Protein AF-A0AA96YU69-F1 (afdb_monomer)

Mean predicted aligned error: 9.38 Å

Sequence (196 aa):
MRDDTDQAVTHAESVKDAFNSPFHPFVLASTSIGQEGLDFHTWCHAVMHWNLPSNPVDLEQREGRVHRYKGHAVRKNIAEYYGLSALHSLAESADPWAQLFALAASQRKAGQSDLIPYWIFEEGTSRVERRVPILPYSKESIKFKRLKRELALYRIVFGQPRQEDLLFGLKHSGDESLTDMAQCLISLEPPKCDAP

pLDDT: mean 82.42, std 12.68, range [49.28, 96.12]

Foldseek 3Di:
DVVVVVVVVVVLVVQLVQCLDPHDDVDDDDDPVSQPDAANQNNDQEDECADDDQALVVVVSSLVSNQDWQGPQLVQLLCVQCPCVQCPPPDPPDDPVVSSQVVQQVPDDPPDDPCPSGRPDPNGDGHRHYHYDDDPPDPVVVSVVVSVVNNVLLVQLPPPPPSVVSSVVVVPVPPDPPVVCVVVDDDPDDPDPPDD

Solvent-accessible surface area (backbone atoms only — not comparable to full-atom values): 12004 Å² total; per-residue (Å²): 118,72,65,65,53,55,54,53,51,54,51,52,51,51,53,50,55,34,38,53,37,102,48,74,50,92,73,86,87,82,62,86,88,71,68,76,92,64,73,40,12,67,63,31,35,70,48,74,44,87,71,81,67,95,46,41,64,60,48,52,58,61,49,46,25,32,66,36,80,61,12,27,24,34,50,50,7,51,48,65,63,55,44,72,74,74,52,74,82,60,56,99,85,58,62,68,64,61,54,53,52,51,54,47,46,71,67,55,58,91,92,60,63,84,48,47,47,45,64,46,48,77,69,48,89,53,56,77,43,80,44,64,88,68,58,86,95,38,72,60,49,58,51,49,56,51,41,55,52,51,35,54,54,50,62,69,39,55,93,47,85,66,39,67,62,53,52,53,51,55,71,70,64,54,92,63,57,75,71,66,56,60,75,75,53,87,80,81,70,76,78,81,77,79,77,133

Secondary structure (DSSP, 8-state):
--HHHHHHHHHHHHHHHHHTSSSS-S-----GGG-SS---TTT--EEE-SS--SSHHHHHHHHTTTS-TT-HHHHHHHHHHHTGGGGTT--TTS-HHHHHHHHHHHTPPTT--TTTTTT---SSS---EEE--PPTT-HHHHHHHHHHHHHHHHHHHTT-TTHHHHHHHHHHS-S--HHHHGGGS---PPPP----

Structure (mmCIF, N/CA/C/O backbone):
data_AF-A0AA96YU69-F1
#
_entry.id   AF-A0AA96YU69-F1
#
loop_
_atom_site.group_PDB
_atom_site.id
_atom_site.type_symbol
_atom_site.label_atom_id
_atom_site.label_alt_id
_atom_site.label_comp_id
_atom_site.label_asym_id
_atom_site.label_entity_id
_atom_site.label_seq_id
_atom_site.pdbx_PDB_ins_code
_atom_site.Cartn_x
_atom_site.Cartn_y
_atom_site.Cartn_z
_atom_site.occupancy
_atom_site.B_iso_or_equiv
_atom_site.auth_seq_id
_atom_site.auth_comp_id
_atom_site.auth_asym_id
_atom_site.auth_atom_id
_atom_site.pdbx_PDB_model_num
ATOM 1 N N . MET A 1 1 ? -9.899 32.865 8.691 1.00 49.81 1 MET A N 1
ATOM 2 C CA . MET A 1 1 ? -10.613 31.571 8.591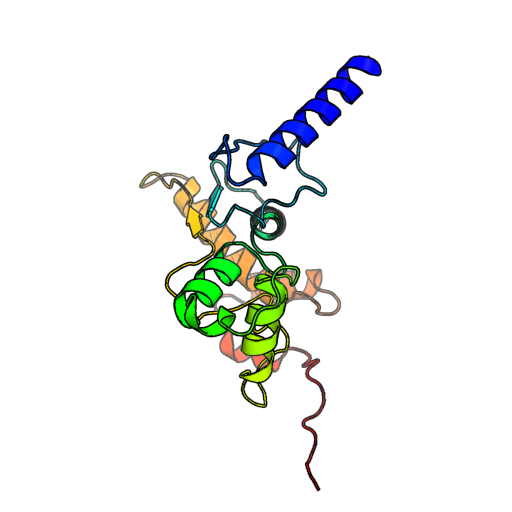 1.00 49.81 1 MET A CA 1
ATOM 3 C C . MET A 1 1 ? -10.432 30.862 7.253 1.00 49.81 1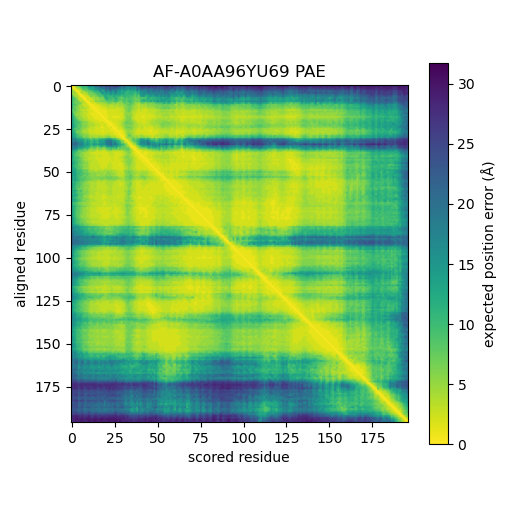 MET A C 1
ATOM 5 O O . MET A 1 1 ? -10.244 29.662 7.314 1.00 49.81 1 MET A O 1
ATOM 9 N N . ARG A 1 2 ? -10.455 31.529 6.081 1.00 52.56 2 ARG A N 1
ATOM 10 C CA . ARG A 1 2 ? -10.085 30.885 4.795 1.00 52.56 2 ARG A CA 1
ATOM 11 C C . ARG A 1 2 ? -8.563 30.674 4.641 1.00 52.56 2 ARG A C 1
ATOM 13 O O . ARG A 1 2 ? -8.152 29.593 4.253 1.00 52.56 2 ARG A O 1
ATOM 20 N N . ASP A 1 3 ? -7.748 31.647 5.059 1.00 60.41 3 ASP A N 1
ATOM 21 C CA . ASP A 1 3 ? -6.273 31.563 4.972 1.00 60.41 3 ASP A CA 1
ATOM 22 C C . ASP A 1 3 ? -5.646 30.437 5.812 1.00 60.41 3 ASP A C 1
ATOM 24 O O . ASP A 1 3 ? -4.722 29.766 5.360 1.00 60.41 3 ASP A O 1
ATOM 28 N N . ASP A 1 4 ? -6.154 30.188 7.026 1.00 62.59 4 ASP A N 1
ATOM 29 C CA . ASP A 1 4 ? -5.577 29.171 7.923 1.00 62.59 4 ASP A CA 1
ATOM 30 C C . ASP A 1 4 ? -5.745 27.746 7.373 1.00 62.59 4 ASP A C 1
ATOM 32 O O . ASP A 1 4 ? -4.950 26.854 7.669 1.00 62.59 4 ASP A O 1
ATOM 36 N N . THR A 1 5 ? -6.790 27.520 6.569 1.00 62.53 5 THR A N 1
ATOM 37 C CA . THR A 1 5 ? -7.060 26.207 5.970 1.00 62.53 5 THR A CA 1
ATOM 38 C C . THR A 1 5 ? -6.148 25.960 4.772 1.00 62.53 5 THR A C 1
ATOM 40 O O . THR A 1 5 ? -5.567 24.882 4.670 1.00 62.53 5 THR A O 1
ATOM 43 N N . ASP A 1 6 ? -5.937 26.972 3.927 1.00 62.59 6 ASP A N 1
ATOM 44 C CA . ASP A 1 6 ? -5.046 26.875 2.764 1.00 62.59 6 ASP A CA 1
ATOM 45 C C . ASP A 1 6 ? -3.573 26.709 3.174 1.00 62.59 6 ASP A C 1
ATOM 47 O O . ASP A 1 6 ? -2.840 25.911 2.580 1.00 62.59 6 ASP A O 1
ATOM 51 N N . GLN A 1 7 ? -3.135 27.377 4.247 1.00 64.88 7 GLN A N 1
ATOM 52 C CA . GLN A 1 7 ? -1.785 27.181 4.791 1.00 64.88 7 GLN A CA 1
ATOM 53 C C . GLN A 1 7 ? -1.576 25.762 5.338 1.00 64.88 7 GLN A C 1
ATOM 55 O O . GLN A 1 7 ? -0.525 25.157 5.107 1.00 64.88 7 GLN A O 1
ATOM 60 N N . ALA A 1 8 ? -2.575 25.200 6.026 1.00 67.19 8 ALA A N 1
ATOM 61 C CA . ALA A 1 8 ? -2.504 23.838 6.551 1.00 67.19 8 ALA A CA 1
ATOM 62 C C . ALA A 1 8 ? -2.437 22.782 5.432 1.00 67.19 8 ALA A C 1
ATOM 64 O O . ALA A 1 8 ? -1.676 21.816 5.542 1.00 67.19 8 ALA A O 1
ATOM 65 N N . VAL A 1 9 ? -3.185 22.983 4.342 1.00 68.88 9 VAL A N 1
ATOM 66 C CA . VAL A 1 9 ? -3.158 22.109 3.157 1.00 68.88 9 VAL A CA 1
ATOM 67 C C . VAL A 1 9 ? -1.791 22.169 2.473 1.00 68.88 9 VAL A C 1
ATOM 69 O O . VAL A 1 9 ? -1.174 21.127 2.252 1.00 68.88 9 VAL A O 1
ATOM 72 N N . THR A 1 10 ? -1.263 23.374 2.245 1.00 72.12 10 THR A N 1
ATOM 73 C CA . THR A 1 10 ? 0.059 23.579 1.625 1.00 72.12 10 THR A CA 1
ATOM 74 C C . THR A 1 10 ? 1.175 22.906 2.435 1.00 72.12 10 THR A C 1
ATOM 76 O O . THR A 1 10 ? 2.069 22.257 1.888 1.00 72.12 10 THR A O 1
ATOM 79 N N . HIS A 1 11 ? 1.116 23.007 3.766 1.00 79.62 11 HIS A N 1
ATOM 80 C CA . HIS A 1 11 ? 2.080 22.347 4.645 1.00 79.62 11 HIS A CA 1
ATOM 81 C C . HIS A 1 11 ? 1.985 20.813 4.565 1.00 79.62 11 HIS A C 1
ATOM 83 O O . HIS A 1 11 ? 3.010 20.131 4.528 1.00 79.62 11 HIS A O 1
ATOM 89 N N . ALA A 1 12 ? 0.773 20.252 4.509 1.00 78.94 12 ALA A N 1
ATOM 90 C CA . ALA A 1 12 ? 0.574 18.807 4.394 1.00 78.94 12 ALA A CA 1
ATOM 91 C C . ALA A 1 12 ? 1.128 18.236 3.075 1.00 78.94 12 ALA A C 1
ATOM 93 O O . ALA A 1 12 ? 1.724 17.157 3.078 1.00 78.94 12 ALA A O 1
ATOM 94 N N . GLU A 1 13 ? 0.978 18.961 1.964 1.00 82.00 13 GLU A N 1
ATOM 95 C CA . GLU A 1 13 ? 1.548 18.575 0.669 1.00 82.00 13 GLU A CA 1
ATOM 96 C C . GLU A 1 13 ? 3.077 18.599 0.681 1.00 82.00 13 GLU A C 1
ATOM 98 O O . GLU A 1 13 ? 3.699 17.621 0.274 1.00 82.00 13 GLU A O 1
ATOM 103 N N . SER A 1 14 ? 3.679 19.648 1.244 1.00 86.50 14 SER A N 1
ATOM 104 C CA . SER A 1 14 ? 5.137 19.754 1.384 1.00 86.50 14 SER A CA 1
ATOM 105 C C . SER A 1 14 ? 5.727 18.605 2.213 1.00 86.50 14 SER A C 1
ATOM 107 O O . SER A 1 14 ? 6.698 17.962 1.810 1.00 86.50 14 SER A O 1
ATOM 109 N N . VAL A 1 15 ? 5.097 18.270 3.344 1.00 87.31 15 VAL A N 1
ATOM 110 C CA . VAL A 1 15 ? 5.525 17.143 4.190 1.00 87.31 15 VAL A CA 1
ATOM 111 C C . VAL A 1 15 ? 5.377 15.804 3.460 1.00 87.31 15 VAL A C 1
ATOM 113 O O . VAL A 1 15 ? 6.242 14.934 3.589 1.00 87.31 15 VAL A O 1
ATOM 116 N N . LYS A 1 16 ? 4.307 15.628 2.678 1.00 87.12 16 LYS A N 1
ATOM 117 C CA . LYS A 1 16 ? 4.098 14.438 1.841 1.00 87.12 16 LYS A CA 1
ATOM 118 C C . LYS A 1 16 ? 5.188 14.313 0.778 1.00 87.12 16 LYS A C 1
ATOM 120 O O . LYS A 1 16 ? 5.722 13.220 0.606 1.00 87.12 16 LYS A O 1
ATOM 125 N N . ASP A 1 17 ? 5.516 15.394 0.083 1.00 89.25 17 ASP A N 1
ATOM 126 C CA . ASP A 1 17 ? 6.526 15.384 -0.977 1.00 89.25 17 ASP A CA 1
ATOM 127 C C . ASP A 1 17 ? 7.919 15.099 -0.407 1.00 89.25 17 ASP A C 1
ATOM 129 O O . ASP A 1 17 ? 8.649 14.271 -0.953 1.00 89.25 17 ASP A O 1
ATOM 133 N N . ALA A 1 18 ? 8.245 15.679 0.752 1.00 91.56 18 ALA A N 1
ATOM 134 C CA . ALA A 1 18 ? 9.470 15.366 1.484 1.00 91.56 18 ALA A CA 1
ATOM 135 C C . ALA A 1 18 ? 9.536 13.881 1.889 1.00 91.56 18 ALA A C 1
ATOM 137 O O . ALA A 1 18 ? 10.557 13.230 1.671 1.00 91.56 18 ALA A O 1
ATOM 138 N N . PHE A 1 19 ? 8.444 13.313 2.413 1.00 91.94 19 PHE A N 1
ATOM 139 C CA . PHE A 1 19 ? 8.370 11.891 2.778 1.00 91.94 19 PHE A CA 1
ATOM 140 C C . PHE A 1 19 ? 8.418 10.946 1.560 1.00 91.94 19 PHE A C 1
ATOM 142 O O . PHE A 1 19 ? 8.922 9.828 1.648 1.00 91.94 19 PHE A O 1
ATOM 149 N N . ASN A 1 20 ? 7.923 11.388 0.401 1.00 90.81 20 ASN A N 1
ATOM 150 C CA . ASN A 1 20 ? 8.031 10.685 -0.882 1.00 90.81 20 ASN A CA 1
ATOM 151 C C . ASN A 1 20 ? 9.360 10.956 -1.608 1.00 90.81 20 ASN A C 1
ATOM 153 O O . ASN A 1 20 ? 9.482 10.694 -2.809 1.00 90.81 20 ASN A O 1
ATOM 157 N N . SER A 1 21 ? 10.371 11.420 -0.884 1.00 92.44 21 SER A N 1
ATOM 158 C CA . SER A 1 21 ? 11.738 11.572 -1.363 1.00 92.44 21 SER A CA 1
ATOM 159 C C . SER A 1 21 ? 12.665 10.574 -0.649 1.00 92.44 21 SER A C 1
ATOM 161 O O . SER A 1 21 ? 12.293 10.009 0.379 1.00 92.44 21 SER A O 1
ATOM 163 N N . PRO A 1 22 ? 13.891 10.342 -1.149 1.00 91.44 22 PRO A N 1
ATOM 164 C CA . PRO A 1 22 ? 14.886 9.543 -0.429 1.00 91.44 22 PRO A CA 1
ATOM 165 C C . PRO A 1 22 ? 15.468 10.262 0.806 1.00 91.44 22 PRO A C 1
ATOM 167 O O . PRO A 1 22 ? 16.373 9.730 1.449 1.00 91.44 22 PRO A O 1
ATOM 170 N N . PHE A 1 23 ? 14.992 11.468 1.131 1.00 92.25 23 PHE A N 1
ATOM 171 C CA . PHE A 1 23 ? 15.480 12.296 2.230 1.00 92.25 23 PHE A CA 1
ATOM 172 C C . PHE A 1 23 ? 14.486 12.343 3.395 1.00 92.25 23 PHE A C 1
ATOM 174 O O . PHE A 1 23 ? 13.396 11.782 3.345 1.00 92.25 23 PHE A O 1
ATOM 181 N N . HIS A 1 24 ? 14.886 13.002 4.483 1.00 89.12 24 HIS A N 1
ATOM 182 C CA . HIS A 1 24 ? 14.030 13.171 5.652 1.00 89.12 24 HIS A CA 1
ATOM 183 C C . HIS A 1 24 ? 12.717 13.904 5.309 1.00 89.12 24 HIS A C 1
ATOM 185 O O . HIS A 1 24 ? 12.741 14.838 4.505 1.00 89.12 24 HIS A O 1
ATOM 191 N N . PRO A 1 25 ? 11.601 13.568 5.987 1.00 91.12 25 PRO A N 1
ATOM 192 C CA . PRO A 1 25 ? 11.474 12.604 7.089 1.00 91.12 25 PRO A CA 1
ATOM 193 C C . PRO A 1 25 ? 11.274 11.146 6.628 1.00 91.12 25 PRO A C 1
ATOM 195 O O . PRO A 1 25 ? 10.645 10.890 5.614 1.00 91.12 25 PRO A O 1
ATOM 198 N N . PHE A 1 26 ? 11.724 10.174 7.435 1.00 91.81 26 PHE A N 1
ATOM 199 C CA . PHE A 1 26 ? 11.526 8.732 7.166 1.00 91.81 26 PHE A CA 1
ATOM 200 C C . PHE A 1 26 ? 10.310 8.119 7.871 1.00 91.81 26 PHE A C 1
ATOM 202 O O . PHE A 1 26 ? 9.967 6.960 7.641 1.00 91.81 26 PHE A O 1
ATOM 209 N N . VAL A 1 27 ? 9.662 8.880 8.755 1.00 92.81 27 VAL A N 1
ATOM 210 C CA . VAL A 1 27 ? 8.454 8.469 9.475 1.00 92.81 27 VAL A CA 1
ATOM 211 C C . VAL A 1 27 ? 7.447 9.604 9.381 1.00 92.81 27 VAL A C 1
ATOM 213 O O . VAL A 1 27 ? 7.758 10.736 9.744 1.00 92.81 27 VAL A O 1
ATOM 216 N N . LEU A 1 28 ? 6.241 9.282 8.920 1.00 91.31 28 LEU A N 1
ATOM 217 C CA . LEU A 1 28 ? 5.120 10.208 8.845 1.00 91.31 28 LEU A CA 1
ATOM 218 C C . LEU A 1 28 ? 3.987 9.705 9.738 1.00 91.31 28 LEU A C 1
ATOM 220 O O . LEU A 1 28 ? 3.475 8.601 9.548 1.00 91.31 28 LEU A O 1
ATOM 224 N N . ALA A 1 29 ? 3.583 10.527 10.703 1.00 90.00 29 ALA A N 1
ATOM 225 C CA . ALA A 1 29 ? 2.388 10.295 11.502 1.00 90.00 29 ALA A CA 1
ATOM 226 C C . ALA A 1 29 ? 1.245 11.145 10.940 1.00 90.00 29 ALA A C 1
ATOM 228 O O . ALA A 1 29 ? 1.398 12.351 10.765 1.00 90.00 29 ALA A O 1
ATOM 229 N N . SER A 1 30 ? 0.100 10.523 10.656 1.00 83.69 30 SER A N 1
ATOM 230 C CA . SER A 1 30 ? -1.078 11.218 10.132 1.00 83.69 30 SER A CA 1
ATOM 231 C C . SER A 1 30 ? -2.353 10.739 10.825 1.00 83.69 30 SER A C 1
ATOM 233 O O . SER A 1 30 ? -2.467 9.574 11.218 1.00 83.69 30 SER A O 1
ATOM 235 N N . THR A 1 31 ? -3.307 11.653 10.999 1.00 82.88 31 THR A N 1
ATOM 236 C CA . THR A 1 31 ? -4.634 11.399 11.578 1.00 82.88 31 THR A CA 1
ATOM 237 C C . THR A 1 31 ? -5.703 11.378 10.482 1.00 82.88 31 THR A C 1
ATOM 239 O O . THR A 1 31 ? -5.403 11.511 9.297 1.00 82.88 31 THR A O 1
ATOM 242 N N . SER A 1 32 ? -6.974 11.199 10.853 1.00 65.12 32 SER A N 1
ATOM 243 C CA . SER A 1 32 ? -8.100 11.106 9.912 1.00 65.12 32 SER A CA 1
ATOM 244 C C . SER A 1 32 ? -8.350 12.347 9.050 1.00 65.12 32 SER A C 1
ATOM 246 O O . SER A 1 32 ? -9.097 12.270 8.086 1.00 65.12 32 SER A O 1
ATOM 248 N N . ILE A 1 33 ? -7.717 13.477 9.368 1.00 56.94 33 ILE A N 1
ATOM 249 C CA . ILE A 1 33 ? -7.964 14.777 8.726 1.00 56.94 33 ILE A CA 1
ATOM 250 C C . ILE A 1 33 ? -7.094 14.980 7.464 1.00 56.94 33 ILE A C 1
ATOM 252 O O . ILE A 1 33 ? -7.397 15.836 6.646 1.00 56.94 33 ILE A O 1
ATOM 256 N N . GLY A 1 34 ? -6.071 14.145 7.234 1.00 52.88 34 GLY A N 1
ATOM 257 C CA . GLY A 1 34 ? -5.227 14.174 6.024 1.00 52.88 34 GLY A CA 1
ATOM 258 C C . GLY A 1 34 ? -5.506 13.033 5.033 1.00 52.88 34 GLY A C 1
ATOM 259 O O . GLY A 1 34 ? -4.571 12.517 4.423 1.00 52.88 34 GLY A O 1
ATOM 260 N N . GLN A 1 35 ? -6.748 12.535 4.962 1.00 52.91 35 GLN A N 1
ATOM 261 C CA . GLN A 1 35 ? -7.046 11.175 4.486 1.00 52.91 35 GLN A CA 1
ATOM 262 C C . GLN A 1 35 ? -7.658 11.010 3.087 1.00 52.91 35 GLN A C 1
ATOM 264 O O . GLN A 1 35 ? -7.943 9.877 2.721 1.00 52.91 35 GLN A O 1
ATOM 269 N N . GLU A 1 36 ? -7.775 12.000 2.220 1.00 59.09 36 GLU A N 1
ATOM 270 C CA . GLU A 1 36 ? -8.194 11.704 0.835 1.00 59.09 36 GLU A CA 1
ATOM 271 C C . GLU A 1 36 ? -7.080 12.044 -0.153 1.00 59.09 36 GLU A C 1
ATOM 273 O O . GLU A 1 36 ? -6.388 13.045 -0.011 1.00 59.09 36 GLU A O 1
ATOM 278 N N . GLY A 1 37 ? -6.814 11.127 -1.089 1.00 64.88 37 GLY A N 1
ATOM 279 C CA . GLY A 1 37 ? -5.900 11.356 -2.214 1.00 64.88 37 GLY A CA 1
ATOM 280 C C . GLY A 1 37 ? -4.388 11.301 -1.945 1.00 64.88 37 GLY A C 1
ATOM 281 O O . GLY A 1 37 ? -3.625 11.522 -2.880 1.00 64.88 37 GLY A O 1
ATOM 282 N N . LEU A 1 38 ? -3.917 11.002 -0.725 1.00 79.12 38 LEU A N 1
ATOM 283 C CA . LEU A 1 38 ? -2.467 10.923 -0.463 1.00 79.12 38 LEU A CA 1
ATOM 284 C C . LEU A 1 38 ? -1.890 9.524 -0.685 1.00 79.12 38 LEU A C 1
ATOM 286 O O . LEU A 1 38 ? -2.301 8.576 -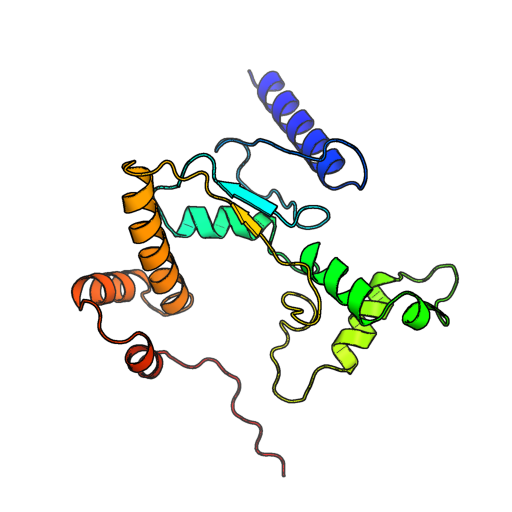0.009 1.00 79.12 38 LEU A O 1
ATOM 290 N N . ASP A 1 39 ? -0.871 9.455 -1.542 1.00 88.00 39 ASP A N 1
ATOM 291 C CA . ASP A 1 39 ? -0.109 8.253 -1.871 1.00 88.00 39 ASP A CA 1
ATOM 292 C C . ASP A 1 39 ? 1.317 8.314 -1.323 1.00 88.00 39 ASP A C 1
ATOM 294 O O . ASP A 1 39 ? 2.016 9.314 -1.470 1.00 88.00 39 ASP A O 1
ATOM 298 N N . PHE A 1 40 ? 1.755 7.214 -0.711 1.00 91.81 40 PHE A N 1
ATOM 299 C CA . PHE A 1 40 ? 3.050 7.085 -0.028 1.00 91.81 40 PHE A CA 1
ATOM 300 C C . PHE A 1 40 ? 3.916 5.946 -0.587 1.00 91.81 40 PHE A C 1
ATOM 302 O O . PHE A 1 40 ? 5.028 5.701 -0.126 1.00 91.81 40 PHE A O 1
ATOM 309 N N . HIS A 1 41 ? 3.397 5.216 -1.573 1.00 92.69 41 HIS A N 1
ATOM 310 C CA . HIS A 1 41 ? 3.998 4.010 -2.136 1.00 92.69 41 HIS A CA 1
ATOM 311 C C . HIS A 1 41 ? 5.404 4.192 -2.715 1.00 92.69 41 HIS A C 1
ATOM 313 O O . HIS A 1 41 ? 6.097 3.194 -2.882 1.00 92.69 41 HIS A O 1
ATOM 319 N N . THR A 1 42 ? 5.838 5.414 -3.038 1.00 92.94 42 THR A N 1
ATOM 320 C CA . THR A 1 42 ? 7.146 5.655 -3.655 1.00 92.94 42 THR A CA 1
ATOM 321 C C . THR A 1 42 ? 8.269 5.203 -2.724 1.00 92.94 42 THR A C 1
ATOM 323 O O . THR A 1 42 ? 9.061 4.340 -3.095 1.00 92.94 42 THR A O 1
ATOM 326 N N . TRP A 1 43 ? 8.316 5.709 -1.492 1.00 93.62 43 TRP A N 1
ATOM 327 C CA . TRP A 1 43 ? 9.377 5.366 -0.533 1.00 93.62 43 TRP A CA 1
ATOM 328 C C . TRP A 1 43 ? 8.867 4.693 0.740 1.00 93.62 43 TRP A C 1
ATOM 330 O O . TRP A 1 43 ? 9.662 4.243 1.567 1.00 93.62 43 TRP A O 1
ATOM 340 N N . CYS A 1 44 ? 7.561 4.468 0.863 1.00 93.81 44 CYS A N 1
ATOM 341 C CA . CYS A 1 44 ? 6.991 3.696 1.958 1.00 93.81 44 CYS A CA 1
ATOM 342 C C . CYS A 1 44 ? 6.687 2.254 1.540 1.00 93.81 44 CYS A C 1
ATOM 344 O O . CYS A 1 44 ? 6.182 1.994 0.453 1.00 93.81 44 CYS A O 1
ATOM 346 N N . HIS A 1 45 ? 6.970 1.311 2.436 1.00 93.25 45 HIS A N 1
ATOM 347 C CA . HIS A 1 45 ? 6.511 -0.080 2.347 1.00 93.25 45 HIS A CA 1
ATOM 348 C C . HIS A 1 45 ? 5.998 -0.600 3.699 1.00 93.25 45 HIS A C 1
ATOM 350 O O . HIS A 1 45 ? 5.734 -1.786 3.826 1.00 93.25 45 HIS A O 1
ATOM 356 N N . ALA A 1 46 ? 5.859 0.255 4.715 1.00 94.25 46 ALA A N 1
ATOM 357 C CA . ALA A 1 46 ? 5.428 -0.147 6.048 1.00 94.25 46 ALA A CA 1
ATOM 358 C C . ALA A 1 46 ? 4.362 0.814 6.577 1.00 94.25 46 ALA A C 1
ATOM 360 O O . ALA A 1 46 ? 4.573 2.023 6.633 1.00 94.25 46 ALA A O 1
ATOM 361 N N . VAL A 1 47 ? 3.223 0.270 6.997 1.00 93.12 47 VAL A N 1
ATOM 362 C CA . VAL A 1 47 ? 2.123 1.026 7.602 1.00 93.12 47 VAL A CA 1
ATOM 363 C C . VAL A 1 47 ? 1.956 0.575 9.043 1.00 93.12 47 VAL A C 1
ATOM 365 O O . VAL A 1 47 ? 1.839 -0.619 9.321 1.00 93.12 47 VAL A O 1
ATOM 368 N N . MET A 1 48 ? 1.930 1.533 9.970 1.00 93.75 48 MET A N 1
ATOM 369 C CA . MET A 1 48 ? 1.608 1.276 11.370 1.00 93.75 48 MET A CA 1
ATOM 370 C C . MET A 1 48 ? 0.202 1.782 11.687 1.00 93.75 48 MET A C 1
ATOM 372 O O . MET A 1 48 ? -0.071 2.980 11.632 1.00 93.75 48 MET A O 1
ATOM 376 N N . HIS A 1 49 ? -0.694 0.875 12.068 1.00 92.06 49 HIS A N 1
ATOM 377 C CA . HIS A 1 49 ? -2.033 1.233 12.521 1.00 92.06 49 HIS A CA 1
ATOM 378 C C . HIS A 1 49 ? -2.022 1.450 14.030 1.00 92.06 49 HIS A C 1
ATOM 380 O O . HIS A 1 49 ? -2.275 0.521 14.793 1.00 92.06 49 HIS A O 1
ATOM 386 N N . TRP A 1 50 ? -1.742 2.685 14.453 1.00 90.69 50 TRP A N 1
ATOM 387 C CA . TRP A 1 50 ? -1.784 3.052 15.873 1.00 90.69 50 TRP A CA 1
ATOM 388 C C . TRP A 1 50 ? -3.174 2.824 16.481 1.00 90.69 50 TRP A C 1
ATOM 390 O O . TRP A 1 50 ? -3.308 2.195 17.524 1.00 90.69 50 TRP A O 1
ATOM 400 N N . ASN A 1 51 ? -4.216 3.266 15.769 1.00 89.12 51 ASN A N 1
ATOM 401 C CA . ASN A 1 51 ? -5.611 3.015 16.115 1.00 89.12 51 ASN A CA 1
ATOM 402 C C . ASN A 1 51 ? -6.286 2.178 15.027 1.00 89.12 51 ASN A C 1
ATOM 404 O O . ASN A 1 51 ? -6.283 2.551 13.845 1.00 89.12 51 ASN A O 1
ATOM 408 N N . LEU A 1 52 ? -6.925 1.081 15.437 1.00 89.94 52 LEU A N 1
ATOM 409 C CA . LEU A 1 52 ? -7.696 0.228 14.537 1.00 89.94 52 LEU A CA 1
ATOM 410 C C . LEU A 1 52 ? -9.003 0.920 14.121 1.00 89.94 52 LEU A C 1
ATOM 412 O O . LEU A 1 52 ? -9.774 1.324 15.005 1.00 89.94 52 LEU A O 1
ATOM 416 N N . PRO A 1 53 ? -9.291 1.031 12.811 1.00 88.94 53 PRO A N 1
ATOM 417 C CA . PRO A 1 53 ? -10.583 1.524 12.357 1.00 88.94 53 PRO A CA 1
ATOM 418 C C . PRO A 1 53 ? -11.715 0.584 12.797 1.00 88.94 53 PRO A C 1
ATOM 420 O O . PRO A 1 53 ? -11.487 -0.556 13.212 1.00 88.94 53 PRO A O 1
ATOM 423 N N . SER A 1 54 ? -12.945 1.091 12.774 1.00 85.56 54 SER A N 1
ATOM 424 C CA . SER A 1 54 ? -14.148 0.294 13.034 1.00 85.56 54 SER A CA 1
ATOM 425 C C . SER A 1 54 ? -14.570 -0.529 11.818 1.00 85.56 54 SER A C 1
ATOM 427 O O . SER A 1 54 ? -15.163 -1.585 12.012 1.00 85.56 54 SER A O 1
ATOM 429 N N . ASN A 1 55 ? -14.261 -0.055 10.607 1.00 85.56 55 ASN A N 1
ATOM 430 C CA . ASN A 1 55 ? -14.658 -0.661 9.341 1.00 85.56 55 ASN A CA 1
ATOM 431 C C . ASN A 1 55 ? -13.445 -1.310 8.635 1.00 85.56 55 ASN A C 1
ATOM 433 O O . ASN A 1 55 ? -12.392 -0.667 8.547 1.00 85.56 55 ASN A O 1
ATOM 437 N N . PRO A 1 56 ? -13.554 -2.550 8.111 1.00 87.88 56 PRO A N 1
ATOM 438 C CA . PRO A 1 56 ? -12.517 -3.152 7.267 1.00 87.88 56 PRO A CA 1
ATOM 439 C C . PRO A 1 56 ? -12.173 -2.320 6.025 1.00 87.88 56 PRO A C 1
ATOM 441 O O . PRO A 1 56 ? -11.011 -2.305 5.624 1.00 87.88 56 PRO A O 1
ATOM 444 N N . VAL A 1 57 ? -13.136 -1.595 5.445 1.00 86.69 57 VAL A N 1
ATOM 445 C CA . VAL A 1 57 ? -12.892 -0.749 4.263 1.00 86.69 57 VAL A CA 1
ATOM 446 C C . VAL A 1 57 ? -11.874 0.342 4.579 1.00 86.69 57 VAL A C 1
ATOM 448 O O . VAL A 1 57 ? -10.922 0.532 3.829 1.00 86.69 57 VAL A O 1
ATOM 451 N N . ASP A 1 58 ? -12.004 1.000 5.731 1.00 87.38 58 ASP A N 1
ATOM 452 C CA . ASP A 1 58 ? -11.063 2.041 6.152 1.00 87.38 58 ASP A CA 1
ATOM 453 C C . ASP A 1 58 ? -9.652 1.478 6.357 1.00 87.38 58 ASP A C 1
ATOM 455 O O . ASP A 1 58 ? -8.664 2.182 6.147 1.00 87.38 58 ASP A O 1
ATOM 459 N N . LEU A 1 59 ? -9.539 0.218 6.794 1.00 87.94 59 LEU A N 1
ATOM 460 C CA . LEU A 1 59 ? -8.247 -0.451 6.926 1.00 87.94 59 LEU A CA 1
ATOM 461 C C . LEU A 1 59 ? -7.613 -0.663 5.546 1.00 87.94 59 LEU A C 1
ATOM 463 O O . LEU A 1 59 ? -6.470 -0.256 5.346 1.00 87.94 59 LEU A O 1
ATOM 467 N N . GLU A 1 60 ? -8.370 -1.215 4.594 1.00 88.00 60 GLU A N 1
ATOM 468 C CA . GLU A 1 60 ? -7.916 -1.441 3.214 1.00 88.00 60 GLU A CA 1
ATOM 469 C C . GLU A 1 60 ? -7.519 -0.120 2.534 1.00 88.00 60 GLU A C 1
ATOM 471 O O . GLU A 1 60 ? -6.444 -0.024 1.951 1.00 88.00 60 GLU A O 1
ATOM 476 N N . GLN A 1 61 ? -8.321 0.940 2.683 1.00 86.31 61 GLN A N 1
ATOM 477 C CA . GLN A 1 61 ? -8.029 2.264 2.117 1.00 86.31 61 GLN A CA 1
ATOM 478 C C . GLN A 1 61 ? -6.766 2.898 2.720 1.00 86.31 61 GLN A C 1
ATOM 480 O O . GLN A 1 61 ? -5.992 3.557 2.022 1.00 86.31 61 GLN A O 1
ATOM 485 N N . ARG A 1 62 ? -6.508 2.691 4.021 1.00 88.19 62 ARG A N 1
ATOM 486 C CA . ARG A 1 62 ? -5.264 3.148 4.667 1.00 88.19 62 ARG A CA 1
ATOM 487 C C . ARG A 1 62 ? -4.044 2.424 4.106 1.00 88.19 62 ARG A C 1
ATOM 489 O O . ARG A 1 62 ? -3.039 3.073 3.822 1.00 88.19 62 ARG A O 1
ATOM 496 N N . GLU A 1 63 ? -4.128 1.107 3.944 1.00 89.62 63 GLU A N 1
ATOM 497 C CA . GLU A 1 63 ? -3.053 0.292 3.364 1.00 89.62 63 GLU A CA 1
ATOM 498 C C . GLU A 1 63 ? -2.840 0.583 1.870 1.00 89.62 63 GLU A C 1
ATOM 500 O O . GLU A 1 63 ? -1.700 0.602 1.394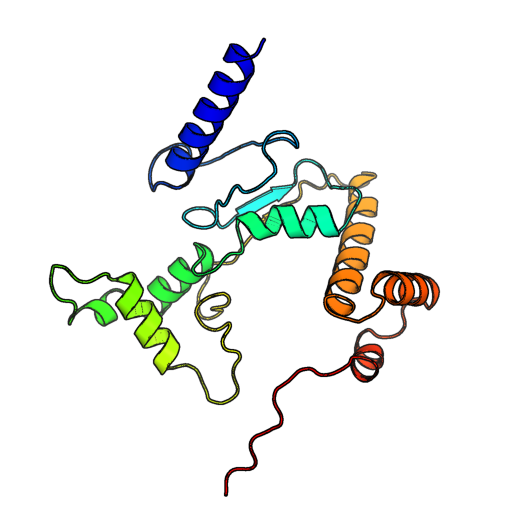 1.00 89.62 63 GLU A O 1
ATOM 505 N N . GLY A 1 64 ? -3.919 0.889 1.147 1.00 89.50 64 GLY A N 1
ATOM 506 C CA . GLY A 1 64 ? -3.920 1.223 -0.277 1.00 89.50 64 GLY A CA 1
ATOM 507 C C . GLY A 1 64 ? -3.083 2.451 -0.639 1.00 89.50 64 GLY A C 1
ATOM 508 O O . GLY A 1 64 ? -2.725 2.617 -1.797 1.00 89.50 64 GLY A O 1
ATOM 509 N N . ARG A 1 65 ? -2.688 3.288 0.328 1.00 88.25 65 ARG A N 1
ATOM 510 C CA . ARG A 1 65 ? -1.747 4.404 0.092 1.00 88.25 65 ARG A CA 1
ATOM 511 C C . ARG A 1 65 ? -0.315 3.951 -0.148 1.00 88.25 65 ARG A C 1
ATOM 513 O O . ARG A 1 65 ? 0.475 4.676 -0.749 1.00 88.25 65 ARG A O 1
ATOM 520 N N . VAL A 1 66 ? 0.034 2.785 0.386 1.00 91.88 66 VAL A N 1
ATOM 521 C CA . VAL A 1 66 ? 1.369 2.189 0.289 1.00 91.88 66 VAL A CA 1
ATOM 522 C C . VAL A 1 66 ? 1.377 1.072 -0.747 1.00 91.88 66 VAL A C 1
ATOM 524 O O . VAL A 1 66 ? 2.337 0.935 -1.503 1.00 91.88 66 VAL A O 1
ATOM 527 N N . HIS A 1 67 ? 0.296 0.300 -0.826 1.00 91.50 67 HIS A N 1
ATOM 528 C CA . HIS A 1 67 ? 0.137 -0.751 -1.822 1.00 91.50 67 HIS A CA 1
ATOM 529 C C . HIS A 1 67 ? -0.446 -0.191 -3.131 1.00 91.50 67 HIS A C 1
ATOM 531 O O . HIS A 1 67 ? -1.648 -0.274 -3.379 1.00 91.50 67 HIS A O 1
ATOM 537 N N . ARG A 1 68 ? 0.420 0.405 -3.959 1.00 92.81 68 ARG A N 1
ATOM 538 C CA . ARG A 1 68 ? 0.085 0.962 -5.282 1.00 92.81 68 ARG A CA 1
ATOM 539 C C . ARG A 1 68 ? 0.987 0.400 -6.380 1.00 92.81 68 ARG A C 1
ATOM 541 O O . ARG A 1 68 ? 2.019 -0.214 -6.106 1.00 92.81 68 ARG A O 1
ATOM 548 N N . TYR A 1 69 ? 0.597 0.681 -7.623 1.00 94.31 69 TYR A N 1
ATOM 549 C CA . TYR A 1 69 ? 1.379 0.432 -8.833 1.00 94.31 69 TYR A CA 1
ATOM 550 C C . TYR A 1 69 ? 2.841 0.875 -8.669 1.00 94.31 69 TYR A C 1
ATOM 552 O O . TYR A 1 69 ? 3.113 2.010 -8.285 1.00 94.31 69 TYR A O 1
ATOM 560 N N . LYS A 1 70 ? 3.782 -0.029 -8.960 1.00 95.00 70 LYS A N 1
ATOM 561 C CA . LYS A 1 70 ? 5.234 0.165 -8.812 1.00 95.00 70 LYS A CA 1
ATOM 562 C C . LYS A 1 70 ? 5.657 0.645 -7.413 1.00 95.00 70 LYS A C 1
ATOM 564 O O . LYS A 1 70 ? 6.630 1.387 -7.277 1.00 95.00 70 LYS A O 1
ATOM 569 N N . GLY A 1 71 ? 4.944 0.215 -6.371 1.00 95.06 71 GLY A N 1
ATOM 570 C CA . GLY A 1 71 ? 5.256 0.548 -4.982 1.00 95.06 71 GLY A CA 1
ATOM 571 C C . GLY A 1 71 ? 6.664 0.132 -4.543 1.00 95.06 71 GLY A C 1
ATOM 572 O O . GLY A 1 71 ? 7.331 -0.699 -5.162 1.00 95.06 71 GLY A O 1
ATOM 573 N N . HIS A 1 72 ? 7.125 0.702 -3.432 1.00 95.56 72 HIS A N 1
ATOM 574 C CA . HIS A 1 72 ? 8.499 0.578 -2.953 1.00 95.56 72 HIS A CA 1
ATOM 575 C C . HIS A 1 72 ? 8.934 -0.878 -2.742 1.00 95.56 72 HIS A C 1
ATOM 577 O O . HIS A 1 72 ? 10.031 -1.244 -3.153 1.00 95.56 72 HIS A O 1
ATOM 583 N N . ALA A 1 73 ? 8.079 -1.720 -2.151 1.00 95.62 73 ALA A N 1
ATOM 584 C CA . ALA A 1 73 ? 8.390 -3.136 -1.930 1.00 95.62 73 ALA A CA 1
ATOM 585 C C . ALA A 1 73 ? 8.634 -3.890 -3.248 1.00 95.62 73 ALA A C 1
ATOM 587 O O . ALA A 1 73 ? 9.599 -4.640 -3.355 1.00 95.62 73 ALA A O 1
ATOM 588 N N . VAL A 1 74 ? 7.801 -3.637 -4.264 1.00 96.12 74 VAL A N 1
ATOM 589 C CA . VAL A 1 74 ? 7.945 -4.221 -5.606 1.00 96.12 74 VAL A CA 1
ATOM 590 C C . VAL A 1 74 ? 9.256 -3.767 -6.240 1.00 96.12 74 VAL A C 1
ATOM 592 O O . VAL A 1 74 ? 10.035 -4.596 -6.700 1.00 96.12 74 VAL A O 1
ATOM 595 N N . ARG A 1 75 ? 9.544 -2.460 -6.203 1.00 95.44 75 ARG A N 1
ATOM 596 C CA . ARG A 1 75 ? 10.796 -1.902 -6.737 1.00 95.44 75 ARG A CA 1
ATOM 597 C C . ARG A 1 75 ? 12.030 -2.495 -6.062 1.00 95.44 75 ARG A C 1
ATOM 599 O O . ARG A 1 75 ? 12.982 -2.841 -6.754 1.00 95.44 75 ARG A O 1
ATOM 606 N N . LYS A 1 76 ? 11.998 -2.659 -4.736 1.00 95.25 76 LYS A N 1
ATOM 607 C CA . LYS A 1 76 ? 13.070 -3.318 -3.979 1.00 95.25 76 LYS A CA 1
ATOM 608 C C . LYS A 1 76 ? 13.285 -4.759 -4.425 1.00 95.25 76 LYS A C 1
ATOM 610 O O . LYS A 1 76 ? 14.419 -5.117 -4.709 1.00 95.25 76 LYS A O 1
ATOM 615 N N . ASN A 1 77 ? 12.221 -5.550 -4.540 1.00 96.12 77 ASN A N 1
ATOM 616 C CA . ASN A 1 77 ? 12.346 -6.952 -4.940 1.00 96.12 77 ASN A CA 1
ATOM 617 C C . ASN A 1 77 ? 12.842 -7.100 -6.383 1.00 96.12 77 ASN A C 1
ATOM 619 O O . ASN A 1 77 ? 13.701 -7.927 -6.650 1.00 96.12 77 ASN A O 1
ATOM 623 N N . ILE A 1 78 ? 12.358 -6.271 -7.312 1.00 95.31 78 ILE A N 1
ATOM 624 C CA . ILE A 1 78 ? 12.835 -6.276 -8.705 1.00 95.31 78 ILE A CA 1
ATOM 625 C C . ILE A 1 78 ? 14.325 -5.924 -8.763 1.00 95.31 78 ILE A C 1
ATOM 627 O O . ILE A 1 78 ? 15.088 -6.594 -9.455 1.00 95.31 78 ILE A O 1
ATOM 631 N N . ALA A 1 79 ? 14.748 -4.892 -8.029 1.00 94.12 79 ALA A N 1
ATOM 632 C CA . ALA A 1 79 ? 16.154 -4.509 -7.964 1.00 94.12 79 ALA A CA 1
ATOM 633 C C . ALA A 1 79 ? 17.024 -5.601 -7.318 1.00 94.12 79 ALA A C 1
ATOM 635 O O . ALA A 1 79 ? 18.142 -5.824 -7.770 1.00 94.12 79 ALA A O 1
ATOM 636 N N . GLU A 1 80 ? 16.515 -6.294 -6.297 1.00 94.88 80 GLU A N 1
ATOM 637 C CA . GLU A 1 80 ? 17.182 -7.432 -5.654 1.00 94.88 80 GLU A CA 1
ATOM 638 C C . GLU A 1 80 ? 17.325 -8.627 -6.608 1.00 94.88 80 GLU A C 1
ATOM 640 O O . GLU A 1 80 ? 18.402 -9.212 -6.698 1.00 94.88 80 GLU A O 1
ATOM 645 N N . TYR A 1 81 ? 16.268 -8.960 -7.349 1.00 94.44 81 TYR A N 1
ATOM 646 C CA . TYR A 1 81 ? 16.234 -10.120 -8.237 1.00 94.44 81 TYR A CA 1
ATOM 647 C C . TYR A 1 81 ? 17.103 -9.946 -9.486 1.00 94.44 81 TYR A C 1
ATOM 649 O O . TYR A 1 81 ? 17.867 -10.839 -9.846 1.00 94.44 81 TYR A O 1
ATOM 657 N N . TYR A 1 82 ? 16.995 -8.796 -10.158 1.00 92.25 82 TYR A N 1
ATOM 658 C CA . TYR A 1 82 ? 17.726 -8.538 -11.403 1.00 92.25 82 TYR A CA 1
ATOM 659 C C . TYR A 1 82 ? 19.112 -7.942 -11.181 1.00 92.25 82 TYR A C 1
ATOM 661 O O . TYR A 1 82 ? 20.008 -8.140 -12.003 1.00 92.25 82 TYR A O 1
ATOM 669 N N . GLY A 1 83 ? 19.298 -7.216 -10.079 1.00 89.31 83 GLY A N 1
ATOM 670 C CA . GLY A 1 83 ? 20.544 -6.530 -9.776 1.00 89.31 83 GLY A CA 1
ATOM 671 C C . GLY A 1 83 ? 20.908 -5.440 -10.789 1.00 89.31 83 GLY A C 1
ATOM 672 O O . GLY A 1 83 ? 20.159 -5.091 -11.703 1.00 89.31 83 GLY A O 1
ATOM 673 N N . LEU A 1 84 ? 22.112 -4.892 -10.622 1.00 86.56 84 LEU A N 1
ATOM 674 C CA . LEU A 1 84 ? 22.652 -3.850 -11.503 1.00 86.56 84 LEU A CA 1
ATOM 675 C C . LEU A 1 84 ? 23.119 -4.395 -12.861 1.00 86.56 84 LEU A C 1
ATOM 677 O O . LEU A 1 84 ? 23.225 -3.634 -13.819 1.00 86.56 84 LEU A O 1
ATOM 681 N N . SER A 1 85 ? 23.367 -5.702 -12.971 1.00 85.62 85 SER A N 1
ATOM 682 C CA . SER A 1 85 ? 23.822 -6.332 -14.217 1.00 85.62 85 SER A CA 1
ATOM 683 C C . SER A 1 85 ? 22.788 -6.244 -15.338 1.00 85.62 85 SER A C 1
ATOM 685 O O . SER A 1 85 ? 23.151 -6.119 -16.507 1.00 85.62 85 SER A O 1
ATOM 687 N N . ALA A 1 86 ? 21.500 -6.233 -14.989 1.00 84.94 86 ALA A N 1
ATOM 688 C CA . ALA A 1 86 ? 20.408 -6.035 -15.937 1.00 84.94 86 ALA A CA 1
ATOM 689 C C . ALA A 1 86 ? 20.400 -4.634 -16.583 1.00 84.94 86 ALA A C 1
ATOM 691 O O . ALA A 1 86 ? 19.746 -4.442 -17.606 1.00 84.94 86 ALA A O 1
ATOM 692 N N . LEU A 1 87 ? 21.136 -3.672 -16.014 1.00 85.19 87 LEU A N 1
ATOM 693 C CA . LEU A 1 87 ? 21.214 -2.286 -16.481 1.00 85.19 87 LEU A CA 1
ATOM 694 C C . LEU A 1 87 ? 22.456 -1.999 -17.341 1.00 85.19 87 LEU A C 1
ATOM 696 O O . LEU A 1 87 ? 22.654 -0.863 -17.759 1.00 85.19 87 LEU A O 1
ATOM 700 N N . HIS A 1 88 ? 23.299 -2.995 -17.640 1.00 80.19 88 HIS A N 1
ATOM 701 C CA . HIS A 1 88 ? 24.547 -2.784 -18.392 1.00 80.19 88 HIS A CA 1
ATOM 702 C C . HIS A 1 88 ? 24.353 -2.204 -19.805 1.00 80.19 88 HIS A C 1
ATOM 704 O O . HIS A 1 88 ? 25.278 -1.612 -20.353 1.00 80.19 88 HIS A O 1
ATOM 710 N N . SER A 1 89 ? 23.177 -2.387 -20.408 1.00 76.38 89 SER A N 1
ATOM 711 C CA . SER A 1 89 ? 22.838 -1.875 -21.742 1.00 76.38 89 SER A CA 1
ATOM 712 C C . SER A 1 89 ? 22.028 -0.575 -21.719 1.00 76.38 89 SER A C 1
ATOM 714 O O . SER A 1 89 ? 21.548 -0.140 -22.767 1.00 76.38 89 SER A O 1
ATOM 716 N N . LEU A 1 90 ? 21.837 0.034 -20.545 1.00 78.44 90 LEU A N 1
ATOM 717 C CA . LEU A 1 90 ? 21.064 1.262 -20.403 1.00 78.44 90 LEU A CA 1
ATOM 718 C C . LEU A 1 90 ? 21.837 2.438 -21.022 1.00 78.44 90 LEU A C 1
ATOM 720 O O . LEU A 1 90 ? 22.990 2.692 -20.675 1.00 78.44 90 LEU A O 1
ATOM 724 N N . ALA A 1 91 ? 21.195 3.175 -21.930 1.00 78.25 91 ALA A N 1
ATOM 725 C CA . ALA A 1 91 ? 21.721 4.459 -22.388 1.00 78.25 91 ALA A CA 1
ATOM 726 C C . ALA A 1 91 ? 21.779 5.453 -21.213 1.00 78.25 91 ALA A C 1
ATOM 728 O O . ALA A 1 91 ? 20.908 5.421 -20.348 1.00 78.25 91 ALA A O 1
ATOM 729 N N . GLU A 1 92 ? 22.747 6.376 -21.205 1.00 74.06 92 GLU A N 1
ATOM 730 C CA . GLU A 1 92 ? 22.981 7.317 -20.088 1.00 74.06 92 GLU A CA 1
ATOM 731 C C . GLU A 1 92 ? 21.745 8.145 -19.671 1.00 74.06 92 GLU A C 1
ATOM 733 O O . GLU A 1 92 ? 21.676 8.620 -18.541 1.00 74.06 92 GLU A O 1
ATOM 738 N N . SER A 1 93 ? 20.753 8.304 -20.555 1.00 74.81 93 SER A N 1
ATOM 739 C CA . SER A 1 93 ? 19.523 9.072 -20.320 1.00 74.81 93 SER A CA 1
ATOM 740 C C . SER A 1 93 ? 18.251 8.234 -20.133 1.00 74.81 93 SER A C 1
ATOM 742 O O . SER A 1 93 ? 17.165 8.803 -20.002 1.00 74.81 93 SER A O 1
ATOM 744 N N . ALA A 1 94 ? 18.338 6.903 -20.152 1.00 85.12 94 ALA A N 1
ATOM 745 C CA . ALA A 1 94 ? 17.161 6.045 -20.047 1.00 85.12 94 ALA A CA 1
ATOM 746 C C . ALA A 1 94 ? 16.762 5.794 -18.580 1.00 85.12 94 ALA A C 1
ATOM 748 O O . ALA A 1 94 ? 17.610 5.741 -17.695 1.00 85.12 94 ALA A O 1
ATOM 749 N N . ASP A 1 95 ? 15.459 5.633 -18.316 1.00 90.00 95 ASP A N 1
ATOM 750 C CA . ASP A 1 95 ? 14.951 5.329 -16.971 1.00 90.00 95 ASP A CA 1
ATOM 751 C C . ASP A 1 95 ? 15.306 3.880 -16.575 1.00 90.00 95 ASP A C 1
ATOM 753 O O . ASP A 1 95 ? 14.784 2.939 -17.191 1.00 90.00 95 ASP A O 1
ATOM 757 N N . PRO A 1 96 ? 16.131 3.669 -15.528 1.00 91.38 96 PRO A N 1
ATOM 758 C CA . PRO A 1 96 ? 16.485 2.330 -15.066 1.00 91.38 96 PRO A CA 1
ATOM 759 C C . PRO A 1 96 ? 15.258 1.500 -14.676 1.00 91.38 96 PRO A C 1
ATOM 761 O O . PRO A 1 96 ? 15.207 0.294 -14.924 1.00 91.38 96 PRO A O 1
ATOM 764 N N . TRP A 1 97 ? 14.235 2.133 -14.089 1.00 92.31 97 TRP A N 1
ATOM 765 C CA . TRP A 1 97 ? 13.033 1.422 -13.663 1.00 92.31 97 TRP A CA 1
ATOM 766 C C . TRP A 1 97 ? 12.221 0.942 -14.857 1.00 92.31 97 TRP A C 1
ATOM 768 O O . TRP A 1 97 ? 11.757 -0.197 -14.845 1.00 92.31 97 TRP A O 1
ATOM 778 N N . ALA A 1 98 ? 12.062 1.761 -15.897 1.00 92.25 98 ALA A N 1
ATOM 779 C CA . ALA A 1 98 ? 11.391 1.345 -17.124 1.00 92.25 98 ALA A CA 1
ATOM 780 C C . ALA A 1 98 ? 12.018 0.070 -17.711 1.00 92.25 98 ALA A C 1
ATOM 782 O O . ALA A 1 98 ? 11.280 -0.860 -18.042 1.00 92.25 98 ALA A O 1
ATOM 783 N N . GLN A 1 99 ? 13.353 -0.017 -17.759 1.00 91.50 99 GLN A N 1
ATOM 784 C CA . GLN A 1 99 ? 14.051 -1.208 -18.249 1.00 91.50 99 GLN A CA 1
ATOM 785 C C . GLN A 1 99 ? 13.818 -2.428 -17.349 1.00 91.50 99 GLN A C 1
ATOM 787 O O . GLN A 1 99 ? 13.436 -3.488 -17.848 1.00 91.50 99 GLN A O 1
ATOM 792 N N . LEU A 1 100 ? 13.994 -2.286 -16.031 1.00 93.19 100 LEU A N 1
ATOM 793 C CA . LEU A 1 100 ? 13.795 -3.390 -15.085 1.00 93.19 100 LEU A CA 1
ATOM 794 C C . LEU A 1 100 ? 12.359 -3.925 -15.117 1.00 93.19 100 LEU A C 1
ATOM 796 O O . LEU A 1 100 ? 12.149 -5.134 -15.147 1.00 93.19 100 LEU A O 1
ATOM 800 N N . PHE A 1 101 ? 11.361 -3.039 -15.162 1.00 94.44 101 PHE A N 1
ATOM 801 C CA . PHE A 1 101 ? 9.960 -3.446 -15.253 1.00 94.44 101 PHE A CA 1
ATOM 802 C C . PHE A 1 101 ? 9.621 -4.081 -16.605 1.00 94.44 101 PHE A C 1
ATOM 804 O O . PHE A 1 101 ? 8.832 -5.021 -16.634 1.00 94.44 101 PHE A O 1
ATOM 811 N N . ALA A 1 102 ? 10.196 -3.601 -17.711 1.00 92.56 102 ALA A N 1
ATOM 812 C CA . ALA A 1 102 ? 9.999 -4.211 -19.027 1.00 92.56 102 ALA A CA 1
ATOM 813 C C . ALA A 1 102 ? 10.597 -5.623 -19.089 1.00 92.56 102 ALA A C 1
ATOM 815 O O . ALA A 1 102 ? 9.973 -6.540 -19.620 1.00 92.56 102 ALA A O 1
ATOM 816 N N . LEU A 1 103 ? 11.777 -5.809 -18.496 1.00 91.88 103 LEU A N 1
ATOM 817 C CA . LEU A 1 103 ? 12.437 -7.105 -18.395 1.00 91.88 103 LEU A CA 1
ATOM 818 C C . LEU A 1 103 ? 11.660 -8.061 -17.476 1.00 91.88 103 LEU A C 1
ATOM 820 O O . LEU A 1 103 ? 11.438 -9.215 -17.828 1.00 91.88 103 LEU A O 1
ATOM 824 N N . ALA A 1 104 ? 11.163 -7.571 -16.341 1.00 93.25 104 ALA A N 1
ATOM 825 C CA . ALA A 1 104 ? 10.296 -8.346 -15.460 1.00 93.25 104 ALA A CA 1
ATOM 826 C C . ALA A 1 104 ? 8.971 -8.742 -16.134 1.00 93.25 104 ALA A C 1
ATOM 828 O O . ALA A 1 104 ? 8.496 -9.866 -15.975 1.00 93.25 104 ALA A O 1
ATOM 829 N N . ALA A 1 105 ? 8.387 -7.843 -16.929 1.00 93.12 105 ALA A N 1
ATOM 830 C CA . ALA A 1 105 ? 7.163 -8.115 -17.674 1.00 93.12 105 ALA A CA 1
ATOM 831 C C . ALA A 1 105 ? 7.374 -9.126 -18.814 1.00 93.12 105 ALA A C 1
ATOM 833 O O . ALA A 1 105 ? 6.483 -9.936 -19.066 1.00 93.12 105 ALA A O 1
ATOM 834 N N . SER A 1 106 ? 8.535 -9.122 -19.481 1.00 91.19 106 SER A N 1
ATOM 835 C CA . SER A 1 106 ? 8.840 -10.071 -20.563 1.00 91.19 106 SER A CA 1
ATOM 836 C C . SER A 1 106 ? 9.121 -11.491 -20.065 1.00 91.19 106 SER A C 1
ATOM 838 O O . SER A 1 106 ? 8.886 -12.451 -20.793 1.00 91.19 106 SER A O 1
ATOM 840 N N . GLN A 1 107 ? 9.576 -11.637 -18.818 1.00 90.31 107 GLN A N 1
ATOM 841 C CA . GLN A 1 107 ? 9.818 -12.932 -18.171 1.00 90.31 107 GLN A CA 1
ATOM 842 C C . GLN A 1 107 ? 8.587 -13.507 -17.454 1.00 90.31 107 GLN A C 1
ATOM 844 O O . GLN A 1 107 ? 8.649 -14.606 -16.896 1.00 90.31 107 GLN A O 1
ATOM 849 N N . ARG A 1 108 ? 7.461 -12.786 -17.461 1.00 90.88 108 ARG A N 1
ATOM 850 C CA . ARG A 1 108 ? 6.200 -13.260 -16.887 1.00 90.88 108 ARG A CA 1
ATOM 851 C C . ARG A 1 108 ? 5.749 -14.545 -17.586 1.00 90.88 108 ARG A C 1
ATOM 853 O O . ARG A 1 108 ? 5.675 -14.604 -18.813 1.00 90.88 108 ARG A O 1
ATOM 860 N N . LYS A 1 109 ? 5.411 -15.578 -16.807 1.00 87.44 109 LYS A N 1
ATOM 861 C CA . LYS A 1 109 ? 4.966 -16.871 -17.350 1.00 87.44 109 LYS A CA 1
ATOM 862 C C . LYS A 1 109 ? 3.577 -16.740 -17.979 1.00 87.44 109 LYS A C 1
ATOM 864 O O . LYS A 1 109 ? 2.724 -16.007 -17.476 1.00 87.44 109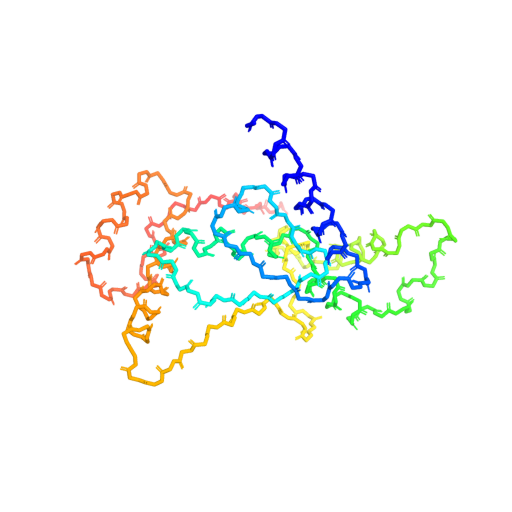 LYS A O 1
ATOM 869 N N . ALA A 1 110 ? 3.328 -17.504 -19.043 1.00 82.75 110 ALA A N 1
ATOM 870 C CA . ALA A 1 110 ? 2.007 -17.585 -19.658 1.00 82.75 110 ALA A CA 1
ATOM 871 C C . ALA A 1 110 ? 0.956 -18.044 -18.627 1.00 82.75 110 ALA A C 1
ATOM 873 O O . ALA A 1 110 ? 1.180 -19.006 -17.893 1.00 82.75 110 ALA A O 1
ATOM 874 N N . GLY A 1 111 ? -0.171 -17.330 -18.552 1.00 83.62 111 GLY A N 1
ATOM 875 C CA . GLY A 1 111 ? -1.252 -17.589 -17.591 1.00 83.62 111 GLY A CA 1
ATOM 876 C C . GLY A 1 111 ? -1.125 -16.867 -16.242 1.00 83.62 111 GLY A C 1
ATOM 877 O O . GLY A 1 111 ? -2.037 -16.960 -15.426 1.00 83.62 111 GLY A O 1
ATOM 878 N N . GLN A 1 112 ? -0.040 -16.128 -15.987 1.00 86.19 112 GLN A N 1
ATOM 879 C CA . GLN A 1 112 ? 0.057 -15.268 -14.801 1.00 86.19 112 GLN A CA 1
ATOM 880 C C . GLN A 1 112 ? -0.707 -13.951 -14.990 1.00 86.19 112 GLN A C 1
ATOM 882 O O . GLN A 1 112 ? -0.755 -13.408 -16.091 1.00 86.19 112 GLN A O 1
ATOM 887 N N . SER A 1 113 ? -1.251 -13.401 -13.900 1.00 87.06 113 SER A N 1
ATOM 888 C CA . SER A 1 113 ? -1.978 -12.122 -13.898 1.00 87.06 113 SER A CA 1
ATOM 889 C C . SER A 1 113 ? -1.123 -10.949 -14.400 1.00 87.06 113 SER A C 1
ATOM 891 O O . SER A 1 113 ? 0.068 -10.875 -14.095 1.00 87.06 113 SER A O 1
ATOM 893 N N . ASP A 1 114 ? -1.743 -9.987 -15.096 1.00 88.00 114 ASP A N 1
ATOM 894 C CA . ASP A 1 114 ? -1.113 -8.716 -15.508 1.00 88.00 114 ASP A CA 1
ATOM 895 C C . ASP A 1 114 ? -0.712 -7.822 -14.314 1.00 88.00 114 ASP A C 1
ATOM 897 O O . ASP A 1 114 ? 0.001 -6.829 -14.472 1.00 88.00 114 ASP A O 1
ATOM 901 N N . LEU A 1 115 ? -1.134 -8.181 -13.095 1.00 90.19 115 LEU A N 1
ATOM 902 C CA . LEU A 1 115 ? -0.657 -7.554 -11.861 1.00 90.19 115 LEU A CA 1
ATOM 903 C C . LEU A 1 115 ? 0.840 -7.797 -11.621 1.00 90.19 115 LEU A C 1
ATOM 905 O O . LEU A 1 115 ? 1.478 -7.002 -10.930 1.00 90.19 115 LEU A O 1
ATOM 909 N N . ILE A 1 116 ? 1.410 -8.865 -12.182 1.00 92.38 116 ILE A N 1
ATOM 910 C CA . ILE A 1 116 ? 2.845 -9.151 -12.123 1.00 92.38 116 ILE A CA 1
ATOM 911 C C . ILE A 1 116 ? 3.513 -8.487 -13.337 1.00 92.38 116 ILE A C 1
ATOM 913 O O . ILE A 1 116 ? 3.058 -8.705 -14.458 1.00 92.38 116 ILE A O 1
ATOM 917 N N . PRO A 1 117 ? 4.590 -7.695 -13.178 1.00 93.81 117 PRO A N 1
ATOM 918 C CA . PRO A 1 117 ? 5.337 -7.403 -11.947 1.00 93.81 117 PRO A CA 1
ATOM 919 C C . PRO A 1 117 ? 4.908 -6.102 -11.241 1.00 93.81 117 PRO A C 1
ATOM 921 O O . PRO A 1 117 ? 5.517 -5.704 -10.254 1.00 93.81 117 PRO A O 1
ATOM 924 N N . TYR A 1 118 ? 3.933 -5.366 -11.779 1.00 94.56 118 TYR A N 1
ATOM 925 C CA . TYR A 1 118 ? 3.712 -3.964 -11.414 1.00 94.56 118 TYR A CA 1
ATOM 926 C C . TYR A 1 118 ? 3.079 -3.740 -10.038 1.00 94.56 118 TYR A C 1
ATOM 928 O O . TYR A 1 118 ? 3.381 -2.746 -9.380 1.00 94.56 118 TYR A O 1
ATOM 936 N N . TRP A 1 119 ? 2.186 -4.626 -9.621 1.00 93.25 119 TRP A N 1
ATOM 937 C CA . TRP A 1 119 ? 1.526 -4.597 -8.315 1.00 93.25 119 TRP A CA 1
ATOM 938 C C . TRP A 1 119 ? 2.078 -5.675 -7.389 1.00 93.25 119 TRP A C 1
ATOM 940 O O . TRP A 1 119 ? 2.178 -5.456 -6.185 1.00 93.25 119 TRP A O 1
ATOM 950 N N . ILE A 1 120 ? 2.441 -6.830 -7.952 1.00 92.94 120 ILE A N 1
ATOM 951 C CA . ILE A 1 120 ? 2.889 -8.003 -7.205 1.00 92.94 120 ILE A CA 1
ATOM 952 C C . ILE A 1 120 ? 4.202 -8.495 -7.808 1.00 92.94 120 ILE A C 1
ATOM 954 O O . ILE A 1 120 ? 4.282 -8.774 -9.002 1.00 92.94 120 ILE A O 1
ATOM 958 N N . PHE A 1 121 ? 5.225 -8.627 -6.967 1.00 94.06 121 PHE A N 1
ATOM 959 C CA . PHE A 1 121 ? 6.486 -9.272 -7.320 1.00 94.06 121 PHE A CA 1
ATOM 960 C C . PHE A 1 121 ? 7.058 -9.951 -6.072 1.00 94.06 121 PHE A C 1
ATOM 962 O O . PHE A 1 121 ? 7.524 -9.284 -5.143 1.00 94.06 121 PHE A O 1
ATOM 969 N N . GLU A 1 122 ? 6.936 -11.276 -6.015 1.00 89.44 122 GLU A N 1
ATOM 970 C CA . GLU A 1 122 ? 7.226 -12.074 -4.814 1.00 89.44 122 GLU A CA 1
ATOM 971 C C . GLU A 1 122 ? 8.679 -12.563 -4.738 1.00 89.44 122 GLU A C 1
ATOM 973 O O . GLU A 1 122 ? 9.125 -12.966 -3.661 1.00 89.44 122 GLU A O 1
ATOM 978 N N . GLU A 1 123 ? 9.417 -12.461 -5.847 1.00 89.25 123 GLU A N 1
ATOM 979 C CA . GLU A 1 123 ? 10.812 -12.891 -6.002 1.00 89.25 123 GLU A CA 1
ATOM 980 C C . GLU A 1 123 ? 11.789 -11.899 -5.344 1.00 89.25 123 GLU A C 1
ATOM 982 O O . GLU A 1 123 ? 12.547 -11.194 -6.000 1.00 89.25 123 GLU A O 1
ATOM 987 N N . GLY A 1 124 ? 11.733 -11.789 -4.020 1.00 90.81 124 GLY A N 1
ATOM 988 C CA . GLY A 1 124 ? 12.612 -10.936 -3.220 1.00 90.81 124 GLY A CA 1
ATOM 989 C C . GLY A 1 124 ? 12.233 -10.962 -1.743 1.00 90.81 124 GLY A C 1
ATOM 990 O O . GLY A 1 124 ? 11.291 -11.653 -1.339 1.00 90.81 124 GLY A O 1
ATOM 991 N N . THR A 1 125 ? 12.940 -10.197 -0.920 1.00 94.00 125 THR A N 1
ATOM 992 C CA . THR A 1 125 ? 12.786 -10.218 0.548 1.00 94.00 125 THR A CA 1
ATOM 993 C C . THR A 1 125 ? 11.826 -9.163 1.091 1.00 94.00 125 THR A C 1
ATOM 995 O O . THR A 1 125 ? 11.278 -9.315 2.183 1.00 94.00 125 THR A O 1
ATOM 998 N N . SER A 1 126 ? 11.563 -8.097 0.336 1.00 94.88 126 SER A N 1
ATOM 999 C CA . SER A 1 126 ? 10.748 -6.970 0.792 1.00 94.88 126 SER A CA 1
ATOM 1000 C C . SER A 1 126 ? 9.252 -7.252 0.637 1.00 94.88 126 SER A C 1
ATOM 1002 O O . SER A 1 126 ? 8.797 -7.852 -0.339 1.00 94.88 126 SER A O 1
ATOM 1004 N N . ARG A 1 127 ? 8.445 -6.804 1.601 1.00 94.38 127 ARG A N 1
ATOM 1005 C CA . ARG A 1 127 ? 6.976 -6.907 1.579 1.00 94.38 127 ARG A CA 1
ATOM 1006 C C . ARG A 1 127 ? 6.359 -5.601 2.062 1.00 94.38 127 ARG A C 1
ATOM 1008 O O . ARG A 1 127 ? 7.019 -4.815 2.735 1.00 94.38 127 ARG A O 1
ATOM 1015 N N . VAL A 1 128 ? 5.086 -5.381 1.732 1.00 93.06 128 VAL A N 1
ATOM 1016 C CA . VAL A 1 128 ? 4.320 -4.311 2.379 1.00 93.06 128 VAL A CA 1
ATOM 1017 C C . VAL A 1 128 ? 3.957 -4.758 3.792 1.00 93.06 128 VAL A C 1
ATOM 1019 O O . VAL A 1 128 ? 3.127 -5.652 3.984 1.00 93.06 128 VAL A O 1
ATOM 1022 N N . GLU A 1 129 ? 4.598 -4.148 4.778 1.00 94.56 129 GLU A N 1
ATOM 1023 C CA . GLU A 1 129 ? 4.437 -4.477 6.184 1.00 94.56 129 GLU A CA 1
ATOM 1024 C C . GLU A 1 129 ? 3.233 -3.766 6.798 1.00 94.56 129 GLU A C 1
ATOM 1026 O O . GLU A 1 129 ? 3.027 -2.564 6.622 1.00 94.56 129 GLU A O 1
ATOM 1031 N N . ARG A 1 130 ? 2.466 -4.517 7.588 1.00 92.62 130 ARG A N 1
ATOM 1032 C CA . ARG A 1 130 ? 1.312 -4.024 8.342 1.00 92.62 130 ARG A CA 1
ATOM 1033 C C . ARG A 1 130 ? 1.579 -4.253 9.815 1.00 92.62 130 ARG A C 1
ATOM 1035 O O . ARG A 1 130 ? 1.543 -5.388 10.291 1.00 92.62 130 ARG A O 1
ATOM 1042 N N . ARG A 1 131 ? 1.888 -3.180 10.532 1.00 94.00 131 ARG A N 1
ATOM 1043 C CA . ARG A 1 131 ? 2.245 -3.230 11.950 1.00 94.00 131 ARG A CA 1
ATOM 1044 C C . ARG A 1 131 ? 1.068 -2.739 12.781 1.00 94.00 131 ARG A C 1
ATOM 1046 O O . ARG A 1 131 ? 0.557 -1.644 12.562 1.00 94.00 131 ARG A O 1
ATOM 1053 N N . VAL A 1 132 ? 0.650 -3.541 13.754 1.00 92.69 132 VAL A N 1
ATOM 1054 C CA . VAL A 1 132 ? -0.384 -3.170 14.726 1.00 92.69 132 VAL A CA 1
ATOM 1055 C C . VAL A 1 132 ? 0.190 -3.411 16.120 1.00 92.69 132 VAL A C 1
ATOM 1057 O O . VAL A 1 132 ? 0.469 -4.566 16.450 1.00 92.69 132 VAL A O 1
ATOM 1060 N N . PRO A 1 133 ? 0.406 -2.367 16.936 1.00 91.75 133 PRO A N 1
ATOM 1061 C CA . PRO A 1 133 ? 0.852 -2.546 18.309 1.00 91.75 133 PRO A CA 1
ATOM 1062 C C . PRO A 1 133 ? -0.310 -3.106 19.140 1.00 91.75 133 PRO A C 1
ATOM 1064 O O . PRO A 1 133 ? -1.227 -2.384 19.520 1.00 91.75 133 PRO A O 1
ATOM 1067 N N . ILE A 1 134 ? -0.298 -4.415 19.394 1.00 89.88 134 ILE A N 1
ATOM 1068 C CA . ILE A 1 134 ? -1.330 -5.089 20.190 1.00 89.88 134 ILE A CA 1
ATOM 1069 C C . ILE A 1 134 ? -0.769 -5.378 21.575 1.00 89.88 134 ILE A C 1
ATOM 1071 O O . ILE A 1 134 ? 0.157 -6.171 21.730 1.00 89.88 134 ILE A O 1
ATOM 1075 N N . LEU A 1 135 ? -1.374 -4.771 22.593 1.00 89.94 135 LEU A N 1
ATOM 1076 C CA . LEU A 1 135 ? -1.097 -5.114 23.983 1.00 89.94 135 LEU A CA 1
ATOM 1077 C C . LEU A 1 135 ? -1.811 -6.429 24.349 1.00 89.94 135 LEU A C 1
ATOM 1079 O O . LEU A 1 135 ? -2.998 -6.578 24.020 1.00 89.94 135 LEU A O 1
ATOM 1083 N N . PRO A 1 136 ? -1.143 -7.379 25.033 1.00 88.94 136 PRO A N 1
ATOM 1084 C CA . PRO A 1 136 ? -1.782 -8.603 25.512 1.00 88.94 136 PRO A CA 1
ATOM 1085 C C . PRO A 1 136 ? -3.035 -8.307 26.347 1.00 88.94 136 PRO A C 1
ATOM 1087 O O . PRO A 1 136 ? -3.053 -7.361 27.129 1.00 88.94 136 PRO A O 1
ATOM 1090 N N . TYR A 1 137 ? -4.088 -9.111 26.165 1.00 87.69 137 TYR A N 1
ATOM 1091 C CA . TYR A 1 137 ? -5.375 -9.002 26.879 1.00 87.69 137 TYR A CA 1
ATOM 1092 C C . TYR A 1 137 ? -6.141 -7.676 26.707 1.00 87.69 137 TYR A C 1
ATOM 1094 O O . TYR A 1 137 ? -7.138 -7.439 27.386 1.00 87.69 137 TYR A O 1
ATOM 1102 N N . SER A 1 138 ? -5.732 -6.819 25.771 1.00 91.88 138 SER A N 1
ATOM 1103 C CA . SER A 1 138 ? -6.479 -5.607 25.425 1.00 91.88 138 SER A CA 1
ATOM 1104 C C . SER A 1 138 ? -7.743 -5.918 24.616 1.00 91.88 138 SER A C 1
ATOM 1106 O O . SER A 1 138 ? -7.812 -6.915 23.886 1.00 91.88 138 SER A O 1
ATOM 1108 N N . LYS A 1 139 ? -8.725 -5.005 24.667 1.00 88.31 139 LYS A N 1
ATOM 1109 C CA . LYS A 1 139 ? -9.897 -5.012 23.768 1.00 88.31 139 LYS A CA 1
ATOM 1110 C C . LYS A 1 139 ? -9.477 -5.000 22.293 1.00 88.31 139 LYS A C 1
ATOM 1112 O O . LYS A 1 139 ? -10.126 -5.625 21.452 1.00 88.31 139 LYS A O 1
ATOM 1117 N N . GLU A 1 140 ? -8.333 -4.387 22.007 1.00 89.69 140 GLU A N 1
ATOM 1118 C CA . GLU A 1 140 ? -7.766 -4.252 20.664 1.00 89.69 140 GLU A CA 1
ATOM 1119 C C . GLU A 1 140 ? -7.370 -5.600 20.067 1.00 89.69 140 GLU A C 1
ATOM 1121 O O . GLU A 1 140 ? -7.536 -5.801 18.865 1.00 89.69 140 GLU A O 1
ATOM 1126 N N . SER A 1 141 ? -6.962 -6.570 20.891 1.00 90.38 141 SER A N 1
ATOM 1127 C CA . SER A 1 141 ? -6.681 -7.932 20.422 1.00 90.38 141 SER A CA 1
ATOM 1128 C C . SER A 1 141 ? -7.926 -8.631 19.849 1.00 90.38 141 SER A C 1
ATOM 1130 O O . SER A 1 141 ? -7.851 -9.296 18.813 1.00 90.38 141 SER A O 1
ATOM 1132 N N . ILE A 1 142 ? -9.089 -8.442 20.480 1.00 90.62 142 ILE A N 1
ATOM 1133 C CA . ILE A 1 142 ? -10.378 -8.990 20.033 1.00 90.62 142 ILE A CA 1
ATOM 1134 C C . ILE A 1 142 ? -10.859 -8.227 18.797 1.00 90.62 142 ILE A C 1
ATOM 1136 O O . ILE A 1 142 ? -11.240 -8.839 17.795 1.00 90.62 142 ILE A O 1
ATOM 1140 N N . LYS A 1 143 ? -10.783 -6.892 18.843 1.00 90.00 143 LYS A N 1
ATOM 1141 C CA . LYS A 1 143 ? -11.166 -6.018 17.729 1.00 90.00 143 LYS A CA 1
ATOM 1142 C C . LYS A 1 143 ? -10.361 -6.331 16.470 1.00 90.00 143 LYS A C 1
ATOM 1144 O O . LYS A 1 143 ? -10.950 -6.453 15.402 1.00 90.00 143 LYS A O 1
ATOM 1149 N N . PHE A 1 144 ? -9.049 -6.535 16.590 1.00 91.06 144 PHE A N 1
ATOM 1150 C CA . PHE A 1 144 ? -8.189 -6.873 15.458 1.00 91.06 144 PHE A CA 1
ATOM 1151 C C . PHE A 1 144 ? -8.556 -8.216 14.824 1.00 91.06 144 PHE A C 1
ATOM 1153 O O . PHE A 1 144 ? -8.655 -8.310 13.602 1.00 91.06 144 PHE A O 1
ATOM 1160 N N . LYS A 1 145 ? -8.819 -9.251 15.637 1.00 89.25 145 LYS A N 1
ATOM 1161 C CA . LYS A 1 145 ? -9.266 -10.560 15.130 1.00 89.25 145 LYS A CA 1
ATOM 1162 C C . LYS A 1 145 ? -10.571 -10.444 14.345 1.00 89.25 145 LYS A C 1
ATOM 1164 O O . LYS A 1 145 ? -10.669 -11.012 13.259 1.00 89.25 145 LYS A O 1
ATOM 1169 N N . ARG A 1 146 ? -11.547 -9.692 14.866 1.00 89.19 146 ARG A N 1
ATOM 1170 C CA . ARG A 1 146 ? -12.815 -9.437 14.168 1.00 89.19 146 ARG A CA 1
ATOM 1171 C C . ARG A 1 146 ? -12.584 -8.680 12.859 1.00 89.19 146 ARG A C 1
ATOM 1173 O O . ARG A 1 146 ? -13.047 -9.130 11.818 1.00 89.19 146 ARG A O 1
ATOM 1180 N N . LEU A 1 147 ? -11.797 -7.606 12.904 1.00 90.25 147 LEU A N 1
ATOM 1181 C CA . LEU A 1 147 ? -11.491 -6.769 11.745 1.00 90.25 147 LEU A CA 1
ATOM 1182 C C . LEU A 1 147 ? -10.807 -7.563 10.621 1.00 90.25 147 LEU A C 1
ATOM 1184 O O . LEU A 1 147 ? -11.157 -7.393 9.460 1.00 90.25 147 LEU A O 1
ATOM 1188 N N . LYS A 1 148 ? -9.889 -8.487 10.946 1.00 88.69 148 LYS A N 1
ATOM 1189 C CA . LYS A 1 148 ? -9.261 -9.373 9.949 1.00 88.69 148 LYS A CA 1
ATOM 1190 C C . LYS A 1 148 ? -10.264 -10.295 9.249 1.00 88.69 148 LYS A C 1
ATOM 1192 O O . LYS A 1 148 ? -10.137 -10.508 8.047 1.00 88.69 148 LYS A O 1
ATOM 1197 N N . ARG A 1 149 ? -11.235 -10.849 9.984 1.00 86.50 149 ARG A N 1
ATOM 1198 C CA . ARG A 1 149 ? -12.290 -11.698 9.400 1.00 86.50 149 ARG A CA 1
ATOM 1199 C C . ARG A 1 149 ? -13.197 -10.882 8.488 1.00 86.50 149 ARG A C 1
ATOM 1201 O O . ARG A 1 149 ? -13.447 -11.278 7.358 1.00 86.50 149 ARG A O 1
ATOM 1208 N N . GLU A 1 150 ? -13.628 -9.717 8.960 1.00 86.88 150 GLU A N 1
ATOM 1209 C CA . GLU A 1 150 ? -14.458 -8.800 8.178 1.00 86.88 150 GLU A CA 1
ATOM 1210 C C . GLU A 1 150 ? -13.742 -8.325 6.907 1.00 86.88 150 GLU A C 1
ATOM 1212 O O . GLU A 1 150 ? -14.370 -8.237 5.857 1.00 86.88 150 GLU A O 1
ATOM 1217 N N . LEU A 1 151 ? -12.427 -8.091 6.971 1.00 87.31 151 LEU A N 1
ATOM 1218 C CA . LEU A 1 151 ? -11.610 -7.750 5.806 1.00 87.31 151 LEU A CA 1
ATOM 1219 C C . LEU A 1 151 ? -11.551 -8.885 4.776 1.00 87.31 151 LEU A C 1
ATOM 1221 O O . LEU A 1 151 ? -11.662 -8.630 3.580 1.00 87.31 151 LEU A O 1
ATOM 1225 N N . ALA A 1 152 ? -11.389 -10.133 5.222 1.00 84.94 152 ALA A N 1
ATOM 1226 C CA . ALA A 1 152 ? -11.379 -11.290 4.328 1.00 84.94 152 ALA A CA 1
ATOM 1227 C C . ALA A 1 152 ? -12.724 -11.453 3.603 1.00 84.94 152 ALA A C 1
ATOM 1229 O O . ALA A 1 152 ? -12.747 -11.610 2.385 1.00 84.94 152 ALA A O 1
ATOM 1230 N N . LEU A 1 153 ? -13.836 -11.324 4.336 1.00 83.62 153 LEU A N 1
ATOM 1231 C CA . LEU A 1 153 ? -15.181 -11.340 3.755 1.00 83.62 153 LEU A CA 1
ATOM 1232 C C . LEU A 1 153 ? -15.377 -10.187 2.769 1.00 83.62 153 LEU A C 1
ATOM 1234 O O . LEU A 1 153 ? -15.848 -10.401 1.657 1.00 83.62 153 LEU A O 1
ATOM 1238 N N . TYR A 1 154 ? -14.960 -8.974 3.139 1.00 83.88 154 TYR A N 1
ATOM 1239 C CA . TYR A 1 154 ? -15.018 -7.815 2.252 1.00 83.88 154 TYR A CA 1
ATOM 1240 C C . TYR A 1 154 ? -14.297 -8.068 0.923 1.00 83.88 154 TYR A C 1
ATOM 1242 O O . TYR A 1 154 ? -14.862 -7.778 -0.127 1.00 83.88 154 TYR A O 1
ATOM 1250 N N . ARG A 1 155 ? -13.094 -8.658 0.956 1.00 84.31 155 ARG A N 1
ATOM 1251 C CA . ARG A 1 155 ? -12.305 -8.970 -0.247 1.00 84.31 155 ARG A CA 1
ATOM 1252 C C . ARG A 1 155 ? -12.957 -10.015 -1.152 1.00 84.31 155 ARG A C 1
ATOM 1254 O O . ARG A 1 155 ? -12.799 -9.919 -2.359 1.00 84.31 155 ARG A O 1
ATOM 1261 N N . ILE A 1 156 ? -13.692 -10.976 -0.592 1.00 80.62 156 ILE A N 1
ATOM 1262 C CA . ILE A 1 156 ? -14.410 -12.001 -1.372 1.00 80.62 156 ILE A CA 1
ATOM 1263 C C . ILE A 1 156 ? -15.567 -11.387 -2.154 1.00 80.62 156 ILE A C 1
ATOM 1265 O O . ILE A 1 156 ? -15.770 -11.692 -3.324 1.00 80.62 156 ILE A O 1
ATOM 1269 N N . VAL A 1 157 ? -16.331 -10.517 -1.499 1.00 80.88 157 VAL A N 1
ATOM 1270 C CA . VAL A 1 157 ? -17.520 -9.913 -2.107 1.00 80.88 157 VAL A CA 1
ATOM 1271 C C . VAL A 1 157 ? -17.162 -8.671 -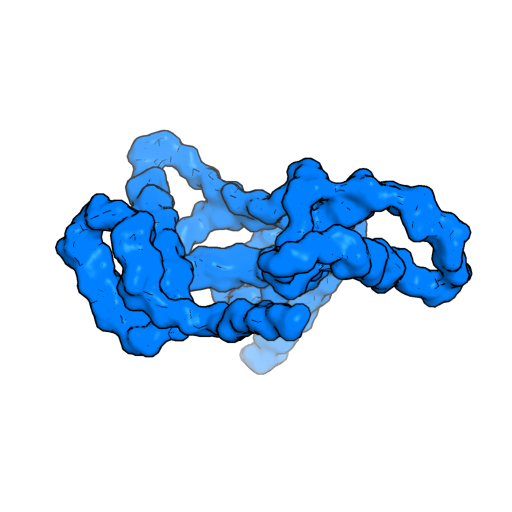2.936 1.00 80.88 157 VAL A C 1
ATOM 127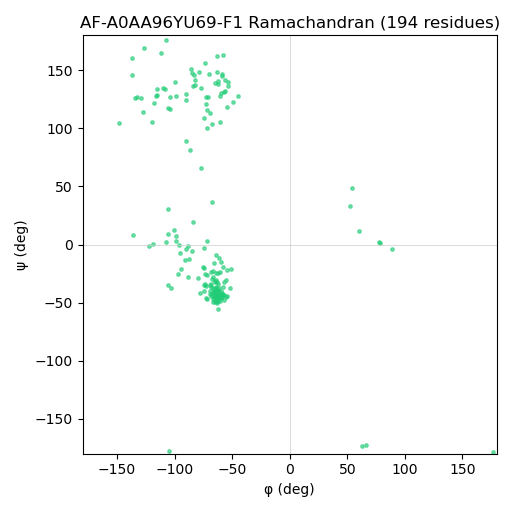3 O O . VAL A 1 157 ? -18.010 -8.083 -3.605 1.00 80.88 157 VAL A O 1
ATOM 1276 N N . PHE A 1 158 ? -15.900 -8.246 -2.915 1.00 79.56 158 PHE A N 1
ATOM 1277 C CA . PHE A 1 158 ? -15.452 -7.092 -3.676 1.00 79.56 158 PHE A CA 1
ATOM 1278 C C . PHE A 1 158 ? -15.676 -7.309 -5.178 1.00 79.56 158 PHE A C 1
ATOM 1280 O O . PHE A 1 158 ? -15.273 -8.323 -5.742 1.00 79.56 158 PHE A O 1
ATOM 1287 N N . GLY A 1 159 ? -16.342 -6.349 -5.822 1.00 73.94 159 GLY A N 1
ATOM 1288 C CA . GLY A 1 159 ? -16.693 -6.434 -7.243 1.00 73.94 159 GLY A CA 1
ATOM 1289 C C . GLY A 1 159 ? -17.907 -7.315 -7.564 1.00 73.94 159 GLY A C 1
ATOM 1290 O O . GLY A 1 159 ? -18.267 -7.417 -8.733 1.00 73.94 159 GLY A O 1
ATOM 1291 N N . GLN A 1 160 ? -18.566 -7.918 -6.566 1.00 77.75 160 GLN A N 1
ATOM 1292 C CA . GLN A 1 160 ? -19.803 -8.678 -6.774 1.00 77.75 160 GLN A CA 1
ATOM 1293 C C . GLN A 1 160 ? -21.036 -7.755 -6.815 1.00 77.75 160 GLN A C 1
ATOM 1295 O O . GLN A 1 160 ? -21.095 -6.753 -6.090 1.00 77.75 160 GLN A O 1
ATOM 1300 N N . PRO A 1 161 ? -22.064 -8.083 -7.621 1.00 69.94 161 PRO A N 1
ATOM 1301 C CA . PRO A 1 161 ? -23.336 -7.370 -7.580 1.00 69.94 161 PRO A CA 1
ATOM 1302 C C . PRO A 1 161 ? -24.000 -7.538 -6.203 1.00 69.94 161 PRO A C 1
ATOM 1304 O O . PRO A 1 161 ? -23.977 -8.622 -5.628 1.00 69.94 161 PRO A O 1
ATOM 1307 N N . ARG A 1 162 ? -24.622 -6.470 -5.676 1.00 69.12 162 ARG A N 1
ATOM 1308 C CA . ARG A 1 162 ? -25.288 -6.452 -4.350 1.00 69.12 162 ARG A CA 1
ATOM 1309 C C . ARG A 1 162 ? -24.372 -6.900 -3.197 1.00 69.12 162 ARG A C 1
ATOM 1311 O O . ARG A 1 162 ? -24.747 -7.709 -2.350 1.00 69.12 162 ARG A O 1
ATOM 1318 N N . GLN A 1 163 ? -23.167 -6.335 -3.155 1.00 74.12 163 GLN A N 1
ATOM 1319 C CA . GLN A 1 163 ? -22.125 -6.665 -2.179 1.00 74.12 163 GLN A CA 1
ATOM 1320 C C . GLN A 1 163 ? -22.591 -6.620 -0.710 1.00 74.12 163 GLN A C 1
ATOM 1322 O O . GLN A 1 163 ? -22.184 -7.458 0.093 1.00 74.12 163 GLN A O 1
ATOM 1327 N N . GLU A 1 164 ? -23.459 -5.675 -0.346 1.00 73.12 164 GLU A N 1
ATOM 1328 C CA . GLU A 1 164 ? -23.981 -5.548 1.021 1.00 73.12 164 GLU A CA 1
ATOM 1329 C C . GLU A 1 164 ? -24.836 -6.751 1.441 1.00 73.12 164 GLU A C 1
ATOM 1331 O O . GLU A 1 164 ? -24.666 -7.267 2.546 1.00 73.12 164 GLU A O 1
ATOM 1336 N N . ASP A 1 165 ? -25.689 -7.245 0.541 1.00 72.50 165 ASP A N 1
ATOM 1337 C CA . ASP A 1 165 ? -26.575 -8.384 0.799 1.00 72.50 165 ASP A CA 1
ATOM 1338 C C . ASP A 1 165 ? -25.778 -9.689 0.938 1.00 72.50 165 ASP A C 1
ATOM 1340 O O . ASP A 1 165 ? -26.038 -10.497 1.831 1.00 72.50 165 ASP A O 1
ATOM 1344 N N . LEU A 1 166 ? -24.755 -9.870 0.097 1.00 72.75 166 LEU A N 1
ATOM 1345 C CA . LEU A 1 166 ? -23.828 -11.003 0.172 1.00 72.75 166 LEU A CA 1
ATOM 1346 C C . LEU A 1 166 ? -23.008 -10.977 1.468 1.00 72.75 166 LEU A C 1
ATOM 1348 O O . LEU A 1 166 ? -22.885 -12.000 2.140 1.00 72.75 166 LEU A O 1
ATOM 1352 N N . LEU A 1 167 ? -22.491 -9.808 1.864 1.00 74.25 167 LEU A N 1
ATOM 1353 C CA . LEU A 1 167 ? -21.800 -9.638 3.145 1.00 74.25 167 LEU A CA 1
ATOM 1354 C C . LEU A 1 167 ? -22.723 -9.909 4.332 1.00 74.25 167 LEU A C 1
ATOM 1356 O O . LEU A 1 167 ? -22.285 -10.495 5.325 1.00 74.25 167 LEU A O 1
ATOM 1360 N N . PHE A 1 168 ? -23.983 -9.479 4.249 1.00 71.06 168 PHE A N 1
ATOM 1361 C CA . PHE A 1 168 ? -24.977 -9.751 5.276 1.00 71.06 168 PHE A CA 1
ATOM 1362 C C . PHE A 1 168 ? -25.230 -11.256 5.397 1.00 71.06 168 PHE A C 1
ATOM 1364 O O . PHE A 1 168 ? -25.110 -11.784 6.500 1.00 71.06 168 PHE A O 1
ATOM 1371 N N . GLY A 1 169 ? -25.485 -11.960 4.291 1.00 69.31 169 GLY A N 1
ATOM 1372 C CA . GLY A 1 169 ? -25.663 -13.416 4.288 1.00 69.31 169 GLY A CA 1
ATOM 1373 C C . GLY A 1 169 ? -24.455 -14.158 4.869 1.00 69.31 169 GLY A C 1
ATOM 1374 O O . GLY A 1 169 ? -24.607 -14.953 5.794 1.00 69.31 169 GLY A O 1
ATOM 1375 N N . LEU A 1 170 ? -23.250 -13.796 4.421 1.00 71.06 170 LEU A N 1
ATOM 1376 C CA . LEU A 1 170 ? -21.979 -14.393 4.850 1.00 71.06 170 LEU A CA 1
ATOM 1377 C C . LEU A 1 170 ? -21.674 -14.221 6.340 1.00 71.06 170 LEU A C 1
ATOM 1379 O O . LEU A 1 170 ? -21.063 -15.086 6.963 1.00 71.06 170 LEU A O 1
ATOM 1383 N N . LYS A 1 171 ? -22.082 -13.099 6.940 1.00 71.94 171 LYS A N 1
ATOM 1384 C CA . LYS A 1 171 ? -21.919 -12.890 8.385 1.00 71.94 171 LYS A CA 1
ATOM 1385 C C . LYS A 1 171 ? -22.817 -13.809 9.218 1.00 71.94 171 LYS A C 1
ATOM 1387 O O . LYS A 1 171 ? -22.492 -14.046 10.380 1.00 71.94 171 LYS A O 1
ATOM 1392 N N . HIS A 1 172 ? -23.922 -14.297 8.652 1.00 68.88 172 HIS A N 1
ATOM 1393 C CA . HIS A 1 172 ? -24.904 -15.130 9.350 1.00 68.88 172 HIS A CA 1
ATOM 1394 C C . HIS A 1 172 ? -24.701 -16.631 9.120 1.00 68.88 172 HIS A C 1
ATOM 1396 O O . HIS A 1 172 ? -25.085 -17.412 9.987 1.00 68.88 172 HIS A O 1
ATOM 1402 N N . SER A 1 173 ? -24.079 -17.043 8.011 1.00 61.06 173 SER A N 1
ATOM 1403 C CA . SER A 1 173 ? -23.858 -18.458 7.671 1.00 61.06 173 SER A CA 1
ATOM 1404 C C . SER A 1 173 ? -22.763 -19.153 8.495 1.00 61.06 173 SER A C 1
ATOM 1406 O O . SER A 1 173 ? -22.603 -20.365 8.398 1.00 61.06 173 SER A O 1
ATOM 1408 N N . GLY A 1 174 ? -22.063 -18.440 9.384 1.00 59.44 174 GLY A N 1
ATOM 1409 C CA . GLY A 1 174 ? -21.015 -19.040 10.213 1.00 59.44 174 GLY A CA 1
ATOM 1410 C C . GLY A 1 174 ? -19.815 -19.511 9.385 1.00 59.44 174 GLY A C 1
ATOM 1411 O O . GLY A 1 174 ? -19.714 -19.204 8.205 1.00 59.44 174 GLY A O 1
ATOM 1412 N N . ASP A 1 175 ? -18.880 -20.205 10.036 1.00 55.78 175 ASP A N 1
ATOM 1413 C CA . ASP A 1 175 ? -17.548 -20.619 9.546 1.00 55.78 175 ASP A CA 1
ATOM 1414 C C . ASP A 1 175 ? -17.604 -21.681 8.413 1.00 55.78 175 ASP A C 1
ATOM 1416 O O . ASP A 1 175 ? -16.790 -22.604 8.379 1.00 55.78 175 ASP A O 1
ATOM 1420 N N . GLU A 1 176 ? -18.584 -21.605 7.502 1.00 55.56 176 GLU A N 1
ATOM 1421 C CA . GLU A 1 176 ? -18.564 -22.381 6.264 1.00 55.56 176 GLU A CA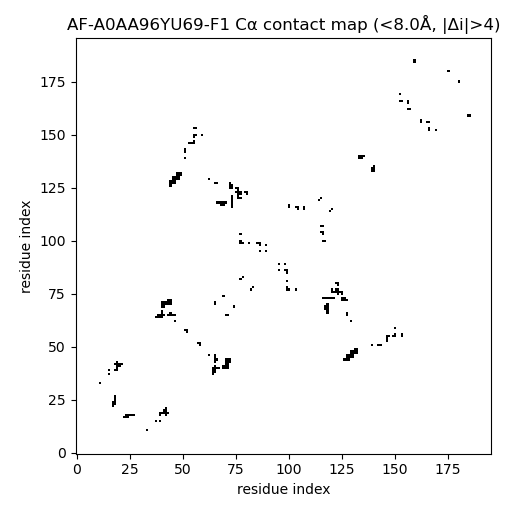 1
ATOM 1422 C C . GLU A 1 176 ? -17.272 -22.066 5.509 1.00 55.56 176 GLU A C 1
ATOM 1424 O O . GLU A 1 176 ? -16.850 -20.911 5.381 1.00 55.56 176 GLU A O 1
ATOM 1429 N N . SER A 1 177 ? -16.602 -23.133 5.075 1.00 56.28 177 SER A N 1
ATOM 1430 C CA . SER A 1 177 ? -15.284 -23.077 4.465 1.00 56.28 177 SER A CA 1
ATOM 1431 C C . SER A 1 177 ? -15.259 -22.021 3.363 1.00 56.28 177 SER A C 1
ATOM 1433 O O . SER A 1 177 ? -15.998 -22.109 2.384 1.00 56.28 177 SER A O 1
ATOM 1435 N N . LEU A 1 178 ? -14.355 -21.041 3.484 1.00 55.88 178 LEU A N 1
ATOM 1436 C CA . LEU A 1 178 ? -14.107 -20.024 2.451 1.00 55.88 178 LEU A CA 1
ATOM 1437 C C . LEU A 1 178 ? -13.861 -20.656 1.063 1.00 55.88 178 LEU A C 1
ATOM 1439 O O . LEU A 1 178 ? -14.010 -19.988 0.043 1.00 55.88 178 LEU A O 1
ATOM 1443 N N . THR A 1 179 ? -13.481 -21.937 1.028 1.00 55.53 179 THR A N 1
ATOM 1444 C CA . THR A 1 179 ? -13.257 -22.742 -0.174 1.00 55.53 179 THR A CA 1
ATOM 1445 C C . THR A 1 179 ? -14.550 -23.142 -0.893 1.00 55.53 179 THR A C 1
ATOM 1447 O O . THR A 1 179 ? -14.562 -23.141 -2.121 1.00 55.53 179 THR A O 1
ATOM 1450 N N . ASP A 1 180 ? -15.641 -23.423 -0.174 1.00 60.09 180 ASP A N 1
ATOM 1451 C CA . ASP A 1 180 ? -16.928 -23.790 -0.791 1.00 60.09 180 ASP A CA 1
ATOM 1452 C C . ASP A 1 180 ? -17.597 -22.563 -1.426 1.00 60.09 180 ASP A C 1
ATOM 1454 O O . ASP A 1 180 ? -18.159 -22.627 -2.518 1.00 60.09 180 ASP A O 1
ATOM 1458 N N . MET A 1 181 ? -17.414 -21.396 -0.804 1.00 59.41 181 MET A N 1
ATOM 1459 C CA . MET A 1 181 ? -17.936 -20.116 -1.290 1.00 59.41 181 MET A CA 1
ATOM 1460 C C . MET A 1 181 ? -17.298 -19.639 -2.602 1.00 59.41 181 MET A C 1
ATOM 1462 O O . MET A 1 181 ? -17.921 -18.864 -3.329 1.00 59.41 181 MET A O 1
ATOM 1466 N N . ALA A 1 182 ? -16.086 -20.097 -2.939 1.00 60.31 182 ALA A N 1
ATOM 1467 C CA . ALA A 1 182 ? -15.435 -19.757 -4.206 1.00 60.31 182 ALA A CA 1
ATOM 1468 C C . ALA A 1 182 ? -16.232 -20.253 -5.427 1.00 60.31 182 ALA A C 1
ATOM 1470 O O . ALA A 1 182 ? -16.141 -19.660 -6.498 1.00 60.31 182 ALA A O 1
ATOM 1471 N N . GLN A 1 183 ? -17.052 -21.297 -5.257 1.00 63.84 183 GLN A N 1
ATOM 1472 C CA . GLN A 1 183 ? -17.913 -21.841 -6.313 1.00 63.84 183 GLN A CA 1
ATOM 1473 C C . GLN A 1 183 ? -19.134 -20.955 -6.604 1.00 63.84 183 GLN A C 1
ATOM 1475 O O . GLN A 1 183 ? -19.715 -21.043 -7.683 1.00 63.84 183 GLN A O 1
ATOM 1480 N N . CYS A 1 184 ? -19.513 -20.086 -5.663 1.00 62.19 184 CYS A N 1
ATOM 1481 C CA . CYS A 1 184 ? -20.651 -19.173 -5.786 1.00 62.19 184 CYS A CA 1
ATOM 1482 C C . CYS A 1 184 ? -20.270 -17.812 -6.393 1.00 62.19 184 CYS A C 1
ATOM 1484 O O . CYS A 1 184 ? -21.140 -16.962 -6.585 1.00 62.19 184 CYS A O 1
ATOM 1486 N N . LEU A 1 185 ? -18.982 -17.574 -6.658 1.00 65.56 185 LEU A N 1
ATOM 1487 C CA . LEU A 1 185 ? -18.498 -16.319 -7.224 1.00 65.56 185 LEU A CA 1
ATOM 1488 C C . LEU A 1 185 ? -18.667 -16.312 -8.742 1.00 65.56 185 LEU A C 1
ATOM 1490 O O . LEU A 1 185 ? -18.344 -17.279 -9.431 1.00 65.56 185 LEU A O 1
ATOM 1494 N N . ILE A 1 186 ? -19.118 -15.177 -9.276 1.00 69.00 186 ILE A N 1
ATOM 1495 C CA . ILE A 1 186 ? -19.088 -14.948 -10.719 1.00 69.00 186 ILE A CA 1
ATOM 1496 C C . ILE A 1 186 ? -17.620 -14.795 -11.125 1.00 69.00 186 ILE A C 1
ATOM 1498 O O . ILE A 1 186 ? -16.965 -13.827 -10.731 1.00 69.00 186 ILE A O 1
ATOM 1502 N N . SER A 1 187 ? -17.107 -15.747 -11.908 1.00 67.44 187 SER A N 1
ATOM 1503 C CA . SER A 1 187 ? -15.789 -15.609 -12.525 1.00 67.44 187 SER A CA 1
ATOM 1504 C C . SER A 1 187 ? -15.862 -14.585 -13.654 1.00 67.44 187 SER A C 1
ATOM 1506 O O . SER A 1 187 ? -16.638 -14.741 -14.597 1.00 67.44 187 SER A O 1
ATOM 1508 N N . LEU A 1 188 ? -15.052 -13.533 -13.540 1.00 70.50 188 LEU A N 1
ATOM 1509 C CA . LEU A 1 188 ? -14.848 -12.523 -14.583 1.00 70.50 188 LEU A CA 1
ATOM 1510 C C . LEU A 1 188 ? -13.546 -12.763 -15.360 1.00 70.50 188 LEU A C 1
ATOM 1512 O O . LEU A 1 188 ? -13.079 -11.875 -16.073 1.00 70.50 188 LEU A O 1
ATOM 1516 N N . GLU A 1 189 ? -12.924 -13.932 -15.190 1.00 68.44 189 GLU A N 1
ATOM 1517 C CA . GLU A 1 189 ? -11.724 -14.277 -15.942 1.00 68.44 189 GLU A CA 1
ATOM 1518 C C . GLU A 1 189 ? -12.047 -14.322 -17.442 1.00 68.44 189 GLU A C 1
ATOM 1520 O O . GLU A 1 189 ? -13.102 -14.839 -17.831 1.00 68.44 189 GLU A O 1
ATOM 1525 N N . PRO A 1 190 ? -11.166 -13.783 -18.305 1.00 69.56 190 PRO A N 1
ATOM 1526 C CA . PRO A 1 190 ? -11.349 -13.925 -19.737 1.00 69.56 190 PRO A CA 1
ATOM 1527 C C . PRO A 1 190 ? -11.437 -15.419 -20.086 1.00 69.56 190 PRO A C 1
ATOM 1529 O O . PRO A 1 190 ? -10.723 -16.230 -19.485 1.00 69.56 190 PRO A O 1
ATOM 1532 N N . PRO A 1 191 ? -12.308 -15.802 -21.037 1.00 75.69 191 PRO A N 1
ATOM 1533 C CA . PRO A 1 191 ? -12.439 -17.193 -21.441 1.00 75.69 191 PRO A CA 1
ATOM 1534 C C . PRO A 1 191 ? -11.065 -17.728 -21.835 1.00 75.69 191 PRO A C 1
ATOM 1536 O O . PRO A 1 191 ? -10.291 -17.037 -22.506 1.00 75.69 191 PRO A O 1
ATOM 1539 N N . LYS A 1 192 ? -10.747 -18.950 -21.390 1.00 75.94 192 LYS A N 1
ATOM 1540 C CA . LYS A 1 192 ? -9.506 -19.616 -21.789 1.00 75.94 192 LYS A CA 1
ATOM 1541 C C . LYS A 1 192 ? -9.488 -19.636 -23.312 1.00 75.94 192 LYS A C 1
ATOM 1543 O O . LYS A 1 192 ? -10.409 -20.154 -23.933 1.00 75.94 192 LYS A O 1
ATOM 1548 N N . CYS A 1 193 ? -8.488 -18.983 -23.893 1.00 55.25 193 CYS A N 1
ATOM 1549 C CA . CYS A 1 193 ? -8.311 -18.981 -25.330 1.00 55.25 193 CYS A CA 1
ATOM 1550 C C . CYS A 1 193 ? -7.932 -20.415 -25.705 1.00 55.25 193 CYS A C 1
ATOM 1552 O O . CYS A 1 193 ? -6.813 -20.842 -25.414 1.00 55.25 193 CYS A O 1
ATOM 1554 N N . ASP A 1 194 ? -8.878 -21.172 -26.257 1.00 51.62 194 ASP A N 1
ATOM 1555 C CA . A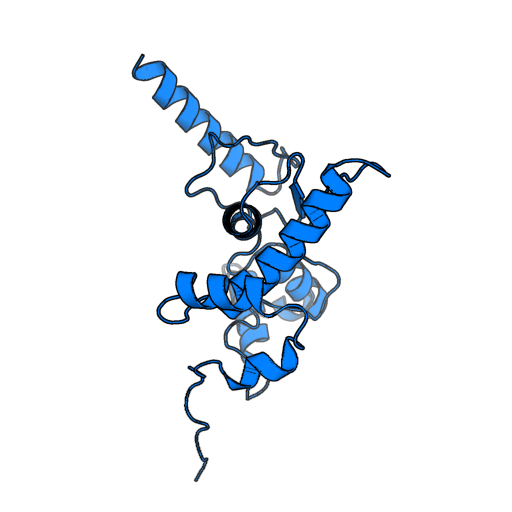SP A 1 194 ? -8.569 -22.439 -26.903 1.00 51.62 194 ASP A CA 1
ATOM 1556 C C . ASP A 1 194 ? -7.621 -22.101 -28.058 1.00 51.62 194 ASP A C 1
ATOM 1558 O O . ASP A 1 194 ? -8.009 -21.469 -29.043 1.00 51.62 194 ASP A O 1
ATOM 1562 N N . ALA A 1 195 ? -6.335 -22.407 -27.880 1.00 49.28 195 ALA A N 1
ATOM 1563 C CA . ALA A 1 195 ? -5.370 -22.264 -28.955 1.00 49.28 195 ALA A CA 1
ATOM 1564 C C . ALA A 1 195 ? -5.746 -23.259 -30.075 1.00 49.28 195 ALA A C 1
ATOM 1566 O O . ALA A 1 195 ? -6.140 -24.383 -29.752 1.00 49.28 195 ALA A O 1
ATOM 1567 N N . PRO A 1 196 ? -5.662 -22.852 -31.354 1.00 49.75 196 PRO A N 1
ATOM 1568 C CA . PRO A 1 196 ? -5.993 -23.710 -32.491 1.00 49.75 196 PRO A CA 1
ATOM 1569 C C . PRO A 1 196 ? -5.055 -24.914 -32.635 1.00 49.75 196 PRO A C 1
ATOM 1571 O O . PRO A 1 196 ? -3.879 -24.816 -32.209 1.00 49.75 196 PRO A O 1
#

Radius of gyration: 20.9 Å; Cα contacts (8 Å, |Δi|>4): 163; chains: 1; bounding box: 51×55×59 Å